Protein AF-A0A382DWP9-F1 (afdb_monomer_lite)

Secondary structure (DSSP, 8-state):
-HHHHHHHHHHHHHHHHHHHTT--HHHHHHHHHHTT-HHHHHHHHHHHHHHHTT--HHHHHHHHHHH---HHHHHHHHHHHHHHHHHHHHHHHHHHHHHHHHHHHHHHHHHHHHHHHHHHHHHHHHHHHHHHHHHHHHHHHHHHHHHHHTT--TTTTSPPPPTTHHHHHHHHHHHHHHHHHHHHHTTS---

InterPro domains:
  IPR018076 Type II secretion system protein GspF domain [PF00482] (17-136)
  IPR042094 Type II secretion system GspF domain superfamily [G3DSA:1.20.81.30] (4-109)
  IPR056569 Flagella accessory protein J-like [PTHR35402] (4-156)

Radius of gyration: 42.06 Å; chains: 1; bounding box: 70×36×115 Å

Foldseek 3Di:
DVLLVVLLVVLVVQLVVCVVVVHALLVSLVVLLVDCSDPSVVLSVQLVVVVVVPDDSLVSLVVSLVVDPDPSSVVVSVVSSVSVVVVVVVVVVVVVVVVVVVVVVVVVVVVVVVVCVVVVVVLVCVLPVLVVVLVVLVVLLVVLVVCLVPPDDPSVPDDHDDPVVSVVSVVVSVVVNVVSVVVVVVPPPDD

Sequence (191 aa):
MATVDQELLYAIRGIEVLLESGVGVAEAMKHIADEDYGDLSNVFKQIFRDTEGGKNFSDSIRTQMRSTDSPGLRKVLSSLIMSIEEDTNVIDRLRSIAEKEARERRVNLDNFIEGLTSTSEQFIIVSILIPIIVVIGAVVNGLVESAKASGGGFMGNTPTMPDACVPALFIVATISIAGMIVQTKAKEPGV

Structure (mmCIF, N/CA/C/O backbone):
data_AF-A0A382DWP9-F1
#
_entry.id   AF-A0A382DWP9-F1
#
loop_
_atom_site.group_PDB
_atom_site.id
_atom_site.type_symbol
_atom_site.label_atom_id
_atom_site.label_alt_id
_atom_site.label_comp_id
_atom_site.label_asym_id
_atom_site.label_entity_id
_atom_site.label_seq_id
_atom_site.pdbx_PDB_ins_code
_atom_site.Cartn_x
_atom_site.Cartn_y
_atom_site.Cartn_z
_atom_site.occupancy
_atom_site.B_iso_or_equiv
_atom_site.auth_seq_id
_atom_site.auth_comp_id
_atom_site.auth_asym_id
_atom_site.auth_atom_id
_atom_site.pdbx_PDB_model_num
ATOM 1 N N . MET A 1 1 ? -22.100 -3.605 40.986 1.00 47.72 1 MET A N 1
ATOM 2 C CA . MET A 1 1 ? -20.648 -3.346 40.837 1.00 47.72 1 MET A CA 1
ATOM 3 C C . MET A 1 1 ? -19.789 -4.604 40.990 1.00 47.72 1 MET A C 1
ATOM 5 O O . MET A 1 1 ? -18.826 -4.701 40.256 1.00 47.72 1 MET A O 1
ATOM 9 N N . ALA A 1 2 ? -20.133 -5.594 41.833 1.00 50.78 2 ALA A N 1
ATOM 10 C CA . ALA A 1 2 ? -19.430 -6.895 41.855 1.00 50.78 2 ALA A CA 1
ATOM 11 C C . ALA A 1 2 ? -19.760 -7.832 40.662 1.00 50.78 2 ALA A C 1
ATOM 13 O O . ALA A 1 2 ? -19.044 -8.799 40.431 1.00 50.78 2 ALA A O 1
ATOM 14 N N . THR A 1 3 ? -20.831 -7.543 39.912 1.00 61.25 3 THR A N 1
ATOM 15 C CA . THR A 1 3 ? -21.347 -8.341 38.782 1.00 61.25 3 THR A CA 1
ATOM 16 C C . THR A 1 3 ? -20.505 -8.186 37.516 1.00 61.25 3 THR A C 1
ATOM 18 O O . THR A 1 3 ? -20.077 -9.184 36.946 1.00 61.25 3 THR A O 1
ATOM 21 N N . VAL A 1 4 ? -20.166 -6.943 37.151 1.00 64.56 4 VAL A N 1
ATOM 22 C CA . VAL A 1 4 ? -19.383 -6.619 35.944 1.00 64.56 4 VAL A CA 1
ATOM 23 C C . VAL A 1 4 ? -18.046 -7.357 35.925 1.00 64.56 4 VAL A C 1
ATOM 25 O O . VAL A 1 4 ? -17.680 -7.927 34.907 1.00 64.56 4 VAL A O 1
ATOM 28 N N . ASP A 1 5 ? -17.320 -7.389 37.045 1.00 72.94 5 ASP A N 1
ATOM 29 C CA . ASP A 1 5 ? -15.999 -8.027 37.098 1.00 72.94 5 ASP A CA 1
ATOM 30 C C . ASP A 1 5 ? -16.076 -9.567 37.044 1.00 72.94 5 ASP A C 1
ATOM 32 O O . ASP A 1 5 ? -15.139 -10.209 36.566 1.00 72.94 5 ASP A O 1
ATOM 36 N N . GLN A 1 6 ? -17.185 -10.174 37.489 1.00 73.56 6 GLN A N 1
ATOM 37 C CA . GLN A 1 6 ? -17.420 -11.618 37.349 1.00 73.56 6 GLN A CA 1
ATOM 38 C C . GLN A 1 6 ? -17.795 -11.994 35.910 1.00 73.56 6 GLN A C 1
ATOM 40 O O . GLN A 1 6 ? -17.255 -12.960 35.371 1.00 73.56 6 GLN A O 1
ATOM 45 N N . GLU A 1 7 ? -18.674 -11.216 35.277 1.00 80.62 7 GLU A N 1
ATOM 46 C CA . GLU A 1 7 ? -19.094 -11.391 33.877 1.00 80.62 7 GLU A CA 1
ATOM 47 C C . GLU A 1 7 ? -17.934 -11.133 32.904 1.00 80.62 7 GLU A C 1
ATOM 49 O O . GLU A 1 7 ? -17.790 -11.821 31.890 1.00 80.62 7 GLU A O 1
ATOM 54 N N . LEU A 1 8 ? -17.041 -10.205 33.263 1.00 85.25 8 LEU A N 1
ATOM 55 C CA . LEU A 1 8 ? -15.866 -9.838 32.483 1.00 85.25 8 LEU A CA 1
ATOM 56 C C . LEU A 1 8 ? -14.939 -11.024 32.213 1.00 85.25 8 LEU A C 1
ATOM 58 O O . LEU A 1 8 ? -14.425 -11.141 31.105 1.00 85.25 8 LEU A O 1
ATOM 62 N N . LEU A 1 9 ? -14.721 -11.916 33.184 1.00 86.00 9 LEU A N 1
ATOM 63 C CA . LEU A 1 9 ? -13.834 -13.063 32.978 1.00 86.00 9 LEU A CA 1
ATOM 64 C C . LEU A 1 9 ? -14.371 -14.005 31.891 1.00 86.00 9 LEU A C 1
ATOM 66 O O . LEU A 1 9 ? -13.606 -14.450 31.036 1.00 86.00 9 LEU A O 1
ATOM 70 N N . TYR A 1 10 ? -15.676 -14.282 31.903 1.00 87.31 10 TYR A N 1
ATOM 71 C CA . TYR A 1 10 ? -16.314 -15.128 30.893 1.00 87.31 10 TYR A CA 1
ATOM 72 C C . TYR A 1 10 ? -16.292 -14.471 29.515 1.00 87.31 10 TYR A C 1
ATOM 74 O O . TYR A 1 10 ? -15.967 -15.132 28.530 1.00 87.31 10 TYR A O 1
ATOM 82 N N . ALA A 1 11 ? -16.560 -13.168 29.448 1.00 87.75 11 ALA A N 1
ATOM 83 C CA . ALA A 1 11 ? -16.508 -12.431 28.195 1.00 87.75 11 ALA A CA 1
ATOM 84 C C . ALA A 1 11 ? -15.089 -12.336 27.624 1.00 87.75 11 ALA A C 1
ATOM 86 O O . ALA A 1 11 ? -14.914 -12.495 26.423 1.00 87.75 11 ALA A O 1
ATOM 87 N N . ILE A 1 12 ? -14.061 -12.152 28.463 1.00 90.25 12 ILE A N 1
ATOM 88 C CA . ILE A 1 12 ? -12.660 -12.190 28.014 1.00 90.25 12 ILE A CA 1
ATOM 89 C C . ILE A 1 12 ? -12.348 -13.545 27.375 1.00 90.25 12 ILE A C 1
ATOM 91 O O . ILE A 1 12 ? -11.756 -13.571 26.302 1.00 90.25 12 ILE A O 1
ATOM 95 N N . ARG A 1 13 ? -12.767 -14.659 27.992 1.00 89.94 13 ARG A N 1
ATOM 96 C CA . ARG A 1 13 ? -12.570 -16.002 27.417 1.00 89.94 13 ARG A CA 1
ATOM 97 C C . ARG A 1 13 ? -13.329 -16.191 26.105 1.00 89.94 13 ARG A C 1
ATOM 99 O O . ARG A 1 13 ? -12.790 -16.792 25.185 1.00 89.94 13 ARG A O 1
ATOM 106 N N . GLY A 1 14 ? -14.547 -15.660 26.005 1.00 89.56 14 GLY A N 1
ATOM 107 C CA . GLY A 1 14 ? -15.314 -15.664 24.757 1.00 89.56 14 GLY A CA 1
ATOM 108 C C . GLY A 1 14 ? -14.605 -14.888 23.645 1.00 89.56 14 GLY A C 1
ATOM 109 O O . GLY A 1 14 ? -14.406 -15.415 22.554 1.00 89.56 14 GLY A O 1
ATOM 110 N N . ILE A 1 15 ? -14.145 -13.668 23.945 1.00 90.88 15 ILE A N 1
ATOM 111 C CA . ILE A 1 15 ? -13.368 -12.843 23.011 1.00 90.88 15 ILE A CA 1
ATOM 112 C C . ILE A 1 15 ? -12.078 -13.562 22.606 1.00 90.88 15 ILE A C 1
ATOM 114 O O . ILE A 1 15 ? -11.770 -13.599 21.425 1.00 90.88 15 ILE A O 1
ATOM 118 N N . GLU A 1 16 ? -11.343 -14.158 23.548 1.00 92.62 16 GLU A N 1
ATOM 119 C C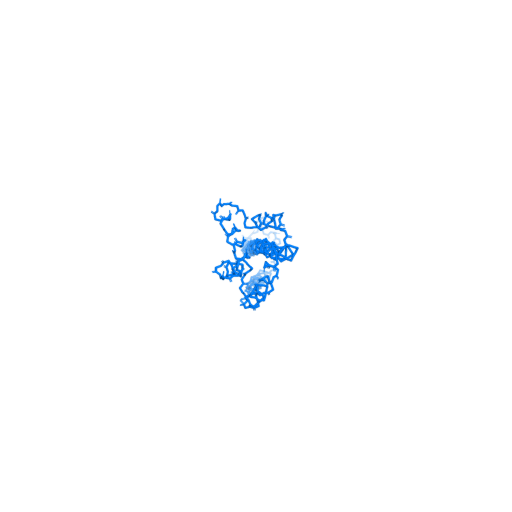A . GLU A 1 16 ? -10.109 -14.910 23.278 1.00 92.62 16 GLU A CA 1
ATOM 120 C C . GLU A 1 16 ? -10.347 -16.029 22.252 1.00 92.62 16 GLU A C 1
ATOM 122 O O . GLU A 1 16 ? -9.675 -16.054 21.225 1.00 92.62 16 GLU A O 1
ATOM 127 N N . VAL A 1 17 ? -11.363 -16.875 22.457 1.00 93.44 17 VAL A N 1
ATOM 128 C CA . VAL A 1 17 ? -11.708 -17.967 21.525 1.00 93.44 17 VAL A CA 1
ATOM 129 C C . VAL A 1 17 ? -12.114 -17.435 20.145 1.00 93.44 17 VAL A C 1
ATOM 131 O O . VAL A 1 17 ? -11.723 -17.995 19.119 1.00 93.44 17 VAL A O 1
ATOM 134 N N . LEU A 1 18 ? -12.881 -16.341 20.098 1.00 91.12 18 LEU A N 1
ATOM 135 C CA . LEU A 1 18 ? -13.279 -15.715 18.835 1.00 91.12 18 LEU A CA 1
ATOM 136 C C . LEU A 1 18 ? -12.059 -15.162 18.085 1.00 91.12 18 LEU A C 1
ATOM 138 O O . LEU A 1 18 ? -11.888 -15.451 16.899 1.00 91.12 18 LEU A O 1
ATOM 142 N N . LEU A 1 19 ? -11.174 -14.438 18.769 1.00 91.19 19 LEU A N 1
ATOM 143 C CA . LEU A 1 19 ? -9.950 -13.900 18.174 1.00 91.19 19 LEU A CA 1
ATOM 144 C C . LEU A 1 19 ? -9.003 -15.018 17.702 1.00 91.19 19 LEU A C 1
ATOM 146 O O . LEU A 1 19 ? -8.457 -14.922 16.605 1.00 91.19 19 LEU A O 1
ATOM 150 N N . GLU A 1 20 ? -8.853 -16.106 18.466 1.00 91.44 20 GLU A N 1
ATOM 151 C CA . GLU A 1 20 ? -8.070 -17.288 18.060 1.00 91.44 20 GLU A CA 1
ATOM 152 C C . GLU A 1 20 ? -8.624 -17.958 16.794 1.00 91.44 20 GLU A C 1
ATOM 154 O O . GLU A 1 20 ? -7.864 -18.505 15.994 1.00 91.44 20 GLU A O 1
ATOM 159 N N . SER A 1 21 ? -9.938 -17.874 16.568 1.00 91.81 21 SER A N 1
ATOM 160 C CA . SER A 1 21 ? -10.579 -18.363 15.341 1.00 91.81 21 SER A CA 1
ATOM 161 C C . SER A 1 21 ? -10.425 -17.423 14.133 1.00 91.81 21 SER A C 1
ATOM 163 O O . SER A 1 21 ? -10.912 -17.731 13.045 1.00 91.81 21 SER A O 1
ATOM 165 N N . GLY A 1 22 ? -9.725 -16.294 14.298 1.00 87.25 22 GLY A N 1
ATOM 166 C CA . GLY A 1 22 ? -9.491 -15.298 13.251 1.00 87.25 22 GLY A CA 1
ATOM 167 C C . GLY A 1 22 ? -10.620 -14.278 13.088 1.00 87.25 22 GLY A C 1
ATOM 168 O O . GLY A 1 22 ? -10.643 -13.547 12.096 1.00 87.25 22 GLY A O 1
ATOM 169 N N . VAL A 1 23 ? -11.562 -14.211 14.034 1.00 89.62 23 VAL A N 1
ATOM 170 C CA . VAL A 1 23 ? -12.604 -13.175 14.050 1.00 89.62 23 VAL A CA 1
ATOM 171 C C . VAL A 1 23 ? -11.963 -11.837 14.423 1.00 89.62 23 VAL A C 1
ATOM 173 O O . VAL A 1 23 ? -11.162 -11.758 15.348 1.00 89.62 23 VAL A O 1
ATOM 176 N N . GLY A 1 24 ? -12.305 -10.769 13.699 1.00 89.00 24 GLY A N 1
ATOM 177 C CA . GLY A 1 24 ? -11.784 -9.431 13.983 1.00 89.00 24 GLY A CA 1
ATOM 178 C C . GLY A 1 24 ? -12.278 -8.882 15.325 1.00 89.00 24 GLY A C 1
ATOM 179 O O . GLY A 1 24 ? -13.377 -9.201 15.777 1.00 89.00 24 GLY A O 1
ATOM 180 N N . VAL A 1 25 ? -11.498 -7.991 15.940 1.00 90.88 25 VAL A N 1
ATOM 181 C CA . VAL A 1 25 ? -11.784 -7.423 17.273 1.00 90.88 25 VAL A CA 1
ATOM 182 C C . VAL A 1 25 ? -13.168 -6.778 17.364 1.00 90.88 25 VAL A C 1
ATOM 184 O O . VAL A 1 25 ? -13.895 -7.010 18.328 1.00 90.88 25 VAL A O 1
ATOM 187 N N . ALA A 1 26 ? -13.562 -6.009 16.347 1.00 90.12 26 ALA A N 1
ATOM 188 C CA . ALA A 1 26 ? -14.879 -5.378 16.309 1.00 90.12 26 ALA A CA 1
ATOM 189 C C . ALA A 1 26 ? -16.022 -6.409 16.272 1.00 90.12 26 ALA A C 1
ATOM 191 O O . ALA A 1 26 ? -17.032 -6.230 16.946 1.00 90.12 26 ALA A O 1
ATOM 192 N N . GLU A 1 27 ? -15.853 -7.510 15.541 1.00 90.56 27 GLU A N 1
ATOM 193 C CA . GLU A 1 27 ? -16.876 -8.554 15.437 1.00 90.56 27 GLU A CA 1
ATOM 194 C C . GLU A 1 27 ? -16.945 -9.399 16.718 1.00 90.56 27 GLU A C 1
ATOM 196 O O . GLU A 1 27 ? -18.032 -9.703 17.204 1.00 90.56 27 GLU A O 1
ATOM 201 N N . ALA A 1 28 ? -15.800 -9.684 17.348 1.00 92.19 28 ALA A N 1
ATOM 202 C CA . ALA A 1 28 ? -15.762 -10.339 18.653 1.00 92.19 28 ALA A CA 1
ATOM 203 C C . ALA A 1 28 ? -16.472 -9.498 19.731 1.00 92.19 28 ALA A C 1
ATOM 205 O O . ALA A 1 28 ? -17.231 -10.024 20.542 1.00 92.19 28 ALA A O 1
ATOM 206 N N . MET A 1 29 ? -16.295 -8.173 19.709 1.00 92.19 29 MET A N 1
ATOM 207 C CA . MET A 1 29 ? -17.042 -7.264 20.584 1.00 92.19 29 MET A CA 1
ATOM 208 C C . MET A 1 29 ? -18.545 -7.278 20.296 1.00 92.19 29 MET A C 1
ATOM 210 O O . MET A 1 29 ? -19.341 -7.183 21.230 1.00 92.19 29 MET A O 1
ATOM 214 N N . LYS A 1 30 ? -18.947 -7.390 19.026 1.00 92.62 30 LYS A N 1
ATOM 215 C CA . LYS A 1 30 ? -20.358 -7.472 18.639 1.00 92.62 30 LYS A CA 1
ATOM 216 C C . LYS A 1 30 ? -21.011 -8.752 19.155 1.00 92.62 30 LYS A C 1
ATOM 218 O O . LYS A 1 30 ? -22.103 -8.681 19.703 1.00 92.62 30 LYS A O 1
ATOM 223 N N . HIS A 1 31 ? -20.306 -9.879 19.095 1.00 91.94 31 HIS A N 1
ATOM 224 C CA . HIS A 1 31 ? -20.758 -11.133 19.698 1.00 91.94 31 HIS A CA 1
ATOM 225 C C . HIS A 1 31 ? -21.065 -10.988 21.193 1.00 91.94 31 HIS A C 1
ATOM 227 O O . HIS A 1 31 ? -22.157 -11.331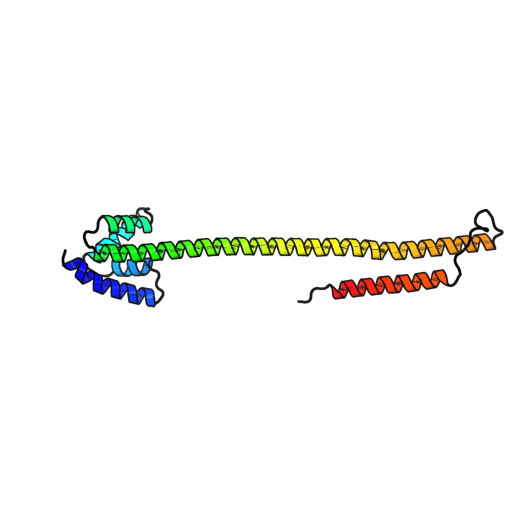 21.633 1.00 91.94 31 HIS A O 1
ATOM 233 N N . ILE A 1 32 ? -20.154 -10.394 21.971 1.00 91.12 32 ILE A N 1
ATOM 234 C CA . ILE A 1 32 ? -20.392 -10.142 23.403 1.00 91.12 32 ILE A CA 1
ATOM 235 C C . ILE A 1 32 ? -21.541 -9.147 23.622 1.00 91.12 32 ILE A C 1
ATOM 237 O O . ILE A 1 32 ? -22.277 -9.256 24.603 1.00 91.12 32 ILE A O 1
ATOM 241 N N . ALA A 1 33 ? -21.704 -8.173 22.722 1.00 91.75 33 ALA A N 1
ATOM 242 C CA . ALA A 1 33 ? -22.836 -7.260 22.765 1.00 91.75 33 ALA A CA 1
ATOM 243 C C . ALA A 1 33 ? -24.158 -8.009 22.551 1.00 91.75 33 ALA A C 1
ATOM 245 O O . ALA A 1 33 ? -25.103 -7.743 23.279 1.00 91.75 33 ALA A O 1
ATOM 246 N N . ASP A 1 34 ? -24.239 -8.935 21.601 1.00 90.75 34 ASP A N 1
ATOM 247 C CA . ASP A 1 34 ? -25.480 -9.647 21.273 1.00 90.75 34 ASP A CA 1
ATOM 248 C C . ASP A 1 34 ? -25.809 -10.781 22.262 1.00 90.75 34 ASP A C 1
ATOM 250 O O . ASP A 1 34 ? -26.985 -11.087 22.480 1.00 90.75 34 ASP A O 1
ATOM 254 N N . GLU A 1 35 ? -24.794 -11.359 22.903 1.00 87.12 35 GLU A N 1
ATOM 255 C CA . GLU A 1 35 ? -24.932 -12.365 23.959 1.00 87.12 35 GLU A CA 1
ATOM 256 C C . GLU A 1 35 ? -25.313 -11.762 25.327 1.00 87.12 35 GLU A C 1
ATOM 258 O O . GLU A 1 35 ? -25.369 -10.544 25.510 1.00 87.12 35 GLU A O 1
ATOM 263 N N . ASP A 1 36 ? -25.617 -12.625 26.303 1.00 81.25 36 ASP A N 1
ATOM 264 C CA . ASP A 1 36 ? -26.135 -12.236 27.622 1.00 81.25 36 ASP A CA 1
ATOM 265 C C . ASP A 1 36 ? -25.037 -12.255 28.701 1.00 81.25 36 ASP A C 1
ATOM 267 O O . ASP A 1 36 ? -25.047 -13.062 29.631 1.00 81.25 36 ASP A O 1
ATOM 271 N N . TYR A 1 37 ? -24.061 -11.353 28.564 1.00 83.31 37 TYR A N 1
ATOM 272 C CA . TYR A 1 37 ? -23.018 -11.091 29.567 1.00 83.31 37 TYR A CA 1
ATOM 273 C C . TYR A 1 37 ? -23.414 -9.948 30.514 1.00 83.31 37 TYR A C 1
ATOM 275 O O . TYR A 1 37 ? -22.574 -9.131 30.895 1.00 83.31 37 TYR A O 1
ATOM 283 N N . GLY A 1 38 ? -24.704 -9.857 30.850 1.00 84.69 38 GLY A N 1
ATOM 284 C CA . GLY A 1 38 ? -25.233 -8.922 31.839 1.00 84.69 38 GLY A CA 1
ATOM 285 C C . GLY A 1 38 ? -24.896 -7.455 31.557 1.00 84.69 38 GLY A C 1
ATOM 286 O O . GLY A 1 38 ? -25.216 -6.899 30.499 1.00 84.69 38 GLY A O 1
ATOM 287 N N . ASP A 1 39 ? -24.262 -6.802 32.529 1.00 84.19 39 ASP A N 1
ATOM 288 C CA . ASP A 1 39 ? -23.947 -5.372 32.473 1.00 84.19 39 ASP A CA 1
ATOM 289 C C . ASP A 1 39 ? -22.909 -5.060 31.378 1.00 84.19 39 ASP A C 1
ATOM 291 O O . ASP A 1 39 ? -22.921 -3.972 30.791 1.00 84.19 39 ASP A O 1
ATOM 295 N N . LEU A 1 40 ? -22.036 -6.018 31.053 1.00 86.88 40 LEU A N 1
ATOM 296 C CA . LEU A 1 40 ? -20.992 -5.849 30.043 1.00 86.88 40 LEU A CA 1
ATOM 297 C C . LEU A 1 40 ? -21.563 -5.748 28.623 1.00 86.88 40 LEU A C 1
ATOM 299 O O . LEU A 1 40 ? -21.167 -4.863 27.857 1.00 86.88 40 LEU A O 1
ATOM 303 N N . SER A 1 41 ? -22.526 -6.608 28.285 1.00 90.25 41 SER A N 1
ATOM 304 C CA . SER A 1 41 ? -23.202 -6.581 26.983 1.00 90.25 41 SER A CA 1
ATOM 305 C C . SER A 1 41 ? -23.889 -5.240 26.743 1.00 90.25 41 SER A C 1
ATOM 307 O O . SER A 1 41 ? -23.853 -4.711 25.634 1.00 90.25 41 SER A O 1
ATOM 309 N N . ASN A 1 42 ? -24.445 -4.624 27.792 1.00 90.12 42 ASN A N 1
ATOM 310 C CA . ASN A 1 42 ? -25.049 -3.295 27.701 1.00 90.12 42 ASN A CA 1
ATOM 311 C C . ASN A 1 42 ? -24.022 -2.203 27.370 1.00 90.12 42 ASN A C 1
ATOM 313 O O . ASN A 1 42 ? -24.308 -1.329 26.548 1.00 90.12 42 ASN A O 1
ATOM 317 N N . VAL A 1 43 ? -22.819 -2.267 27.952 1.00 90.31 43 VAL A N 1
ATOM 318 C CA . VAL A 1 43 ? -21.733 -1.330 27.625 1.00 90.31 43 VAL A CA 1
ATOM 319 C C . VAL A 1 43 ? -21.334 -1.468 26.158 1.00 90.31 43 VAL A C 1
ATOM 321 O O . VAL A 1 43 ? -21.227 -0.461 25.459 1.00 90.31 43 VAL A O 1
ATOM 324 N N . PHE A 1 44 ? -21.162 -2.692 25.657 1.00 92.56 44 PHE A N 1
ATOM 325 C CA . PHE A 1 44 ? -20.771 -2.904 24.261 1.00 92.56 44 PHE A CA 1
ATOM 326 C C . PHE A 1 44 ? -21.889 -2.513 23.287 1.00 92.56 44 PHE A C 1
ATOM 328 O O . PHE A 1 44 ? -21.616 -1.811 22.313 1.00 92.56 44 PHE A O 1
ATOM 335 N N . LYS A 1 45 ? -23.159 -2.824 23.589 1.00 93.88 45 LYS A N 1
ATOM 336 C CA . LYS A 1 45 ? -24.320 -2.312 22.832 1.00 93.88 45 LYS A CA 1
ATOM 337 C C . LYS A 1 45 ? -24.317 -0.788 22.755 1.00 93.88 45 LYS A C 1
ATOM 339 O O . LYS A 1 45 ? -24.630 -0.232 21.705 1.00 93.88 45 LYS A O 1
ATOM 344 N N . GLN A 1 46 ? -23.955 -0.103 23.841 1.00 93.12 46 GLN A N 1
ATOM 345 C CA . GLN A 1 46 ? -23.863 1.354 23.836 1.00 93.12 46 GLN A CA 1
ATOM 346 C C . GLN A 1 46 ? -22.737 1.856 22.919 1.00 93.12 46 GLN A C 1
ATOM 348 O O . GLN A 1 46 ? -22.941 2.838 22.214 1.00 93.12 46 GLN A O 1
ATOM 353 N N . ILE A 1 47 ? -21.585 1.175 22.872 1.00 94.31 47 ILE A N 1
ATOM 354 C CA . ILE A 1 47 ? -20.488 1.496 21.935 1.00 94.31 47 ILE A CA 1
ATOM 355 C C . ILE A 1 47 ? -20.967 1.380 20.484 1.00 94.31 47 ILE A C 1
ATOM 357 O O . ILE A 1 47 ? -20.725 2.288 19.685 1.00 94.31 47 ILE A O 1
ATOM 361 N N . PHE A 1 48 ? -21.667 0.293 20.142 1.00 94.50 48 PHE A N 1
ATOM 362 C CA . PHE A 1 48 ? -22.198 0.096 18.792 1.00 94.50 48 PHE A CA 1
ATOM 363 C C . PHE A 1 48 ? -23.283 1.117 18.445 1.00 94.50 48 PHE A C 1
ATOM 365 O O . PHE A 1 48 ? -23.197 1.720 17.381 1.00 94.50 48 PHE A O 1
ATOM 372 N N . ARG A 1 49 ? -24.219 1.423 19.354 1.00 94.50 49 ARG A N 1
ATOM 373 C CA . ARG A 1 49 ? -25.224 2.484 19.134 1.00 94.50 49 ARG A CA 1
ATOM 374 C C . ARG A 1 49 ? -24.604 3.859 18.916 1.00 94.50 49 ARG A C 1
ATOM 376 O O . ARG A 1 49 ? -25.038 4.594 18.037 1.00 94.50 49 ARG A O 1
ATOM 383 N N . ASP A 1 50 ? -23.603 4.222 19.714 1.00 94.06 50 ASP A N 1
ATOM 384 C CA . ASP A 1 50 ? -22.885 5.491 19.561 1.00 94.06 50 ASP A CA 1
ATOM 385 C C . ASP A 1 50 ? -22.206 5.579 18.184 1.00 94.06 50 ASP A C 1
ATOM 387 O O . ASP A 1 50 ? -22.185 6.641 17.556 1.00 94.06 50 ASP A O 1
ATOM 391 N N . THR A 1 51 ? -21.700 4.443 17.701 1.00 92.88 51 THR A N 1
ATOM 392 C CA . THR A 1 51 ? -21.055 4.315 16.391 1.00 92.88 51 THR A CA 1
ATOM 393 C C . THR A 1 51 ? -22.066 4.372 15.245 1.00 92.88 51 THR A C 1
ATOM 395 O O . THR A 1 51 ? -21.856 5.099 14.278 1.00 92.88 51 THR A O 1
ATOM 398 N N . GLU A 1 52 ? -23.210 3.697 15.374 1.00 92.56 52 GLU A N 1
ATOM 399 C CA . GLU A 1 52 ? -24.349 3.815 14.450 1.00 92.56 52 GLU A CA 1
ATOM 400 C C . GLU A 1 52 ? -24.902 5.249 14.399 1.00 92.56 52 GLU A C 1
ATOM 402 O O . GLU A 1 52 ? -25.349 5.712 13.352 1.00 92.56 52 GLU A O 1
ATOM 407 N N . GLY A 1 53 ? -24.802 5.986 15.510 1.00 91.38 53 GLY A N 1
ATOM 408 C CA . GLY A 1 53 ? -25.106 7.415 15.606 1.00 91.38 53 GLY A CA 1
ATOM 409 C C . GLY A 1 53 ? -24.082 8.343 14.938 1.00 91.38 53 GLY A C 1
ATOM 410 O O . GLY A 1 53 ? -24.244 9.562 15.002 1.00 91.38 53 GLY A O 1
ATOM 411 N N . GLY A 1 54 ? -23.036 7.799 14.306 1.00 90.31 54 GLY A N 1
ATOM 412 C CA . GLY A 1 54 ? -22.040 8.542 13.531 1.00 90.31 54 GLY A CA 1
ATOM 413 C C . GLY A 1 54 ? -20.751 8.890 14.278 1.00 90.31 54 GLY A C 1
ATOM 414 O O . GLY A 1 54 ? -19.898 9.577 13.712 1.00 90.31 54 GLY A O 1
ATOM 415 N N . LYS A 1 55 ? -20.565 8.439 15.528 1.00 91.69 55 LYS A N 1
ATOM 416 C CA . LYS A 1 55 ? -19.256 8.550 16.191 1.00 91.69 55 LYS A CA 1
ATOM 417 C C . LYS A 1 55 ? -18.284 7.516 15.628 1.00 91.69 55 LYS A C 1
ATOM 419 O O . LYS A 1 55 ? -18.674 6.424 15.230 1.00 91.69 55 LYS A O 1
ATOM 424 N N . ASN A 1 56 ? -16.993 7.836 15.644 1.00 90.94 56 ASN A N 1
ATOM 425 C CA . ASN A 1 56 ? -15.963 6.856 15.320 1.00 90.94 56 ASN A CA 1
ATOM 426 C C . ASN A 1 56 ? -15.965 5.730 16.372 1.00 90.94 56 ASN A C 1
ATOM 428 O O . ASN A 1 56 ? -16.016 6.009 17.571 1.00 90.94 56 ASN A O 1
ATOM 432 N N . PHE A 1 57 ? -15.874 4.474 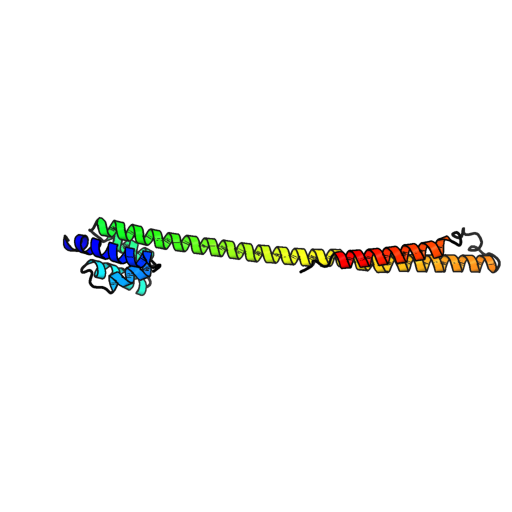15.930 1.00 90.50 57 PHE A N 1
ATOM 433 C CA . PHE A 1 57 ? -15.861 3.294 16.799 1.00 90.50 57 PHE A CA 1
ATOM 434 C C . PHE A 1 57 ? -14.780 3.387 17.889 1.00 90.50 57 PHE A C 1
ATOM 436 O O . PHE A 1 57 ? -15.070 3.192 19.072 1.00 90.50 57 PHE A O 1
ATOM 443 N N . SER A 1 58 ? -13.563 3.805 17.522 1.00 91.38 58 SER A N 1
ATOM 444 C CA . SER A 1 58 ? -12.456 4.014 18.468 1.00 91.38 58 SER A CA 1
ATOM 445 C C . SER A 1 58 ? -12.780 5.085 19.521 1.00 91.38 58 SER A C 1
ATOM 447 O O . SER A 1 58 ? -12.458 4.934 20.701 1.00 91.38 58 SER A O 1
ATOM 449 N N . ASP A 1 59 ? -13.482 6.153 19.141 1.00 92.00 59 ASP A N 1
ATOM 450 C CA . ASP A 1 59 ? -13.849 7.232 20.065 1.00 92.00 59 ASP A CA 1
ATOM 451 C C . ASP A 1 59 ? -15.007 6.841 20.993 1.00 92.00 59 ASP A C 1
ATOM 453 O O . ASP A 1 59 ? -15.033 7.231 22.168 1.00 92.00 59 ASP A O 1
ATOM 457 N N . SER A 1 60 ? -15.930 6.008 20.510 1.00 94.12 60 SER A N 1
ATOM 458 C CA . SER A 1 60 ? -16.993 5.405 21.319 1.00 94.12 60 SER A CA 1
ATOM 459 C C . SER A 1 60 ? -16.409 4.490 22.405 1.00 94.12 60 SER A C 1
ATOM 461 O O . SER A 1 60 ? -16.797 4.596 23.572 1.00 94.12 60 SER A O 1
ATOM 463 N N . ILE A 1 61 ? -15.396 3.676 22.072 1.00 93.44 61 ILE A N 1
ATOM 464 C CA . ILE A 1 61 ? -14.656 2.856 23.050 1.00 93.44 61 ILE A CA 1
ATOM 465 C C . ILE A 1 61 ? -13.937 3.740 24.080 1.00 93.44 61 ILE A C 1
ATOM 467 O O . ILE A 1 61 ? -14.061 3.508 25.285 1.00 93.44 61 ILE A O 1
ATOM 471 N N . ARG A 1 62 ? -13.236 4.799 23.640 1.00 93.38 62 ARG A N 1
ATOM 472 C CA . ARG A 1 62 ? -12.571 5.760 24.548 1.00 93.38 62 ARG A CA 1
ATOM 473 C C . ARG A 1 62 ? -13.547 6.436 25.499 1.00 93.38 62 ARG A C 1
ATOM 475 O O . ARG A 1 62 ? -13.197 6.689 26.652 1.00 93.38 62 ARG A O 1
ATOM 482 N N . THR A 1 63 ? -14.749 6.740 25.022 1.00 93.69 63 THR A N 1
ATOM 483 C CA . THR A 1 63 ? -15.805 7.326 25.848 1.00 93.69 63 THR A CA 1
ATOM 484 C C . THR A 1 63 ? -16.211 6.351 26.952 1.00 93.69 63 THR A C 1
ATOM 486 O O . THR A 1 63 ? -16.194 6.740 28.119 1.00 93.69 63 THR A O 1
ATOM 489 N N . GLN A 1 64 ? -16.447 5.075 26.619 1.00 93.06 64 GLN A N 1
ATOM 490 C CA . GLN A 1 64 ? -16.780 4.056 27.623 1.00 93.06 64 GLN A CA 1
ATOM 491 C C . GLN A 1 64 ? -15.632 3.738 28.587 1.00 93.06 64 GLN A C 1
ATOM 493 O O . GLN A 1 64 ? -15.851 3.515 29.775 1.00 93.06 64 GLN A O 1
ATOM 498 N N . MET A 1 65 ? -14.382 3.784 28.124 1.00 93.12 65 MET A N 1
ATOM 499 C CA . MET A 1 65 ? -13.212 3.657 29.001 1.00 93.12 65 MET A CA 1
ATOM 500 C C . MET A 1 65 ? -13.137 4.761 30.061 1.00 93.12 65 MET A C 1
ATOM 502 O O . MET A 1 65 ? -12.603 4.529 31.147 1.00 93.12 65 MET A O 1
ATOM 506 N N . ARG A 1 66 ? -13.612 5.971 29.739 1.00 92.69 66 ARG A N 1
ATOM 507 C CA . ARG A 1 66 ? -13.613 7.115 30.662 1.00 92.69 66 ARG A CA 1
ATOM 508 C C . ARG A 1 66 ? -14.804 7.094 31.615 1.00 92.69 66 ARG A C 1
ATOM 510 O O . ARG A 1 66 ? -14.655 7.581 32.730 1.00 92.69 66 ARG A O 1
ATOM 517 N N . SER A 1 67 ? -15.948 6.559 31.189 1.00 89.69 67 SER A N 1
ATOM 518 C CA . SER A 1 67 ? -17.158 6.458 32.014 1.00 89.69 67 SER A CA 1
ATOM 519 C C . SER A 1 67 ? -17.208 5.205 32.890 1.00 89.69 67 SER A C 1
ATOM 521 O O . SER A 1 67 ? -17.966 5.191 33.852 1.00 89.69 67 SER A O 1
ATOM 523 N N . THR A 1 68 ? -16.443 4.153 32.577 1.00 88.19 68 THR A N 1
ATOM 524 C CA . THR A 1 68 ? -16.491 2.902 33.345 1.00 88.19 68 THR A CA 1
ATOM 525 C C . THR A 1 68 ? -15.779 3.002 34.695 1.00 88.19 68 THR A C 1
ATOM 527 O O . THR A 1 68 ? -14.603 3.374 34.775 1.00 88.19 68 THR A O 1
ATOM 530 N N . ASP A 1 69 ? -16.465 2.582 35.756 1.00 86.31 69 ASP A N 1
ATOM 531 C CA . ASP A 1 69 ? -15.903 2.477 37.106 1.00 86.31 69 ASP A CA 1
ATOM 532 C C . ASP A 1 69 ? -15.106 1.176 37.324 1.00 86.31 69 ASP A C 1
ATOM 534 O O . ASP A 1 69 ? -14.322 1.096 38.269 1.00 86.31 69 ASP A O 1
ATOM 538 N N . SER A 1 70 ? -15.248 0.167 36.447 1.00 89.00 70 SER A N 1
ATOM 539 C CA . SER A 1 70 ? -14.496 -1.097 36.545 1.00 89.00 70 SER A CA 1
ATOM 540 C C . SER A 1 70 ? -13.065 -0.932 36.004 1.00 89.00 70 SER A C 1
ATOM 542 O O . SER A 1 70 ? -12.873 -0.640 34.814 1.00 89.00 70 SER A O 1
ATOM 544 N N . PRO A 1 71 ? -12.025 -1.174 36.828 1.00 87.50 71 PRO A N 1
ATOM 545 C CA . PRO A 1 71 ? -10.638 -1.168 36.367 1.00 87.50 71 PRO A CA 1
ATOM 546 C C . PRO A 1 71 ? -10.355 -2.281 35.350 1.00 87.50 71 PRO A C 1
ATOM 548 O O . PRO A 1 71 ? -9.574 -2.083 34.417 1.00 87.50 71 PRO A O 1
ATOM 551 N N . GLY A 1 72 ? -11.000 -3.442 35.519 1.00 88.38 72 GLY A N 1
ATOM 552 C CA . GLY A 1 72 ? -10.854 -4.591 34.628 1.00 88.38 72 GLY A CA 1
ATOM 553 C C . GLY A 1 72 ? -11.379 -4.279 33.232 1.00 88.38 72 GLY A C 1
ATOM 554 O O . GLY A 1 72 ? -10.646 -4.421 32.250 1.00 88.38 72 GLY A O 1
ATOM 555 N N . LEU A 1 73 ? -12.608 -3.764 33.146 1.00 89.50 73 LEU A N 1
ATOM 556 C CA . LEU A 1 73 ? -13.227 -3.412 31.871 1.00 89.50 73 LEU A CA 1
ATOM 557 C C . LEU A 1 73 ? -12.429 -2.335 31.136 1.00 89.50 73 LEU A C 1
ATOM 559 O O . LEU A 1 73 ? -12.194 -2.437 29.934 1.00 89.50 73 LEU A O 1
ATOM 563 N N . ARG A 1 74 ? -11.942 -1.327 31.865 1.00 93.56 74 ARG A N 1
ATOM 564 C CA . ARG A 1 74 ? -11.093 -0.276 31.297 1.00 93.56 74 ARG A CA 1
ATOM 565 C C . ARG A 1 74 ? -9.837 -0.842 30.639 1.00 93.56 74 ARG A C 1
ATOM 567 O O . ARG A 1 74 ? -9.460 -0.387 29.562 1.00 93.56 74 ARG A O 1
ATOM 574 N N . LYS A 1 75 ? -9.200 -1.830 31.273 1.00 91.56 75 LYS A N 1
ATOM 575 C CA . LYS A 1 75 ? -8.002 -2.486 30.738 1.00 91.56 75 LYS A CA 1
ATOM 576 C C . LYS A 1 75 ? -8.320 -3.291 29.479 1.00 91.56 75 LYS A C 1
ATOM 578 O O . LYS A 1 75 ? -7.587 -3.172 28.504 1.00 91.56 75 LYS A O 1
ATOM 583 N N . VAL A 1 76 ? -9.424 -4.040 29.476 1.00 91.44 76 VAL A N 1
ATOM 584 C CA . VAL A 1 76 ? -9.870 -4.806 28.299 1.00 91.44 76 VAL A CA 1
ATOM 585 C C . VAL A 1 76 ? -10.179 -3.876 27.131 1.00 91.44 76 VAL A C 1
ATOM 587 O O . VAL A 1 76 ? -9.599 -4.037 26.063 1.00 91.44 76 VAL A O 1
ATOM 590 N N . LEU A 1 77 ? -11.012 -2.853 27.340 1.00 92.75 77 LEU A N 1
ATOM 591 C CA . LEU A 1 77 ? -11.335 -1.867 26.306 1.00 92.75 77 LEU A CA 1
ATOM 592 C C . LEU A 1 77 ? -10.078 -1.169 25.762 1.00 92.75 77 LEU A C 1
ATOM 594 O O . LEU A 1 77 ? -9.970 -0.969 24.555 1.00 92.75 77 LEU A O 1
ATOM 598 N N . SER A 1 78 ? -9.108 -0.857 26.632 1.00 93.25 78 SER A N 1
ATOM 599 C CA . SER A 1 78 ? -7.821 -0.290 26.219 1.00 93.25 78 SER A CA 1
ATOM 600 C C . SER A 1 78 ? -7.013 -1.246 25.339 1.00 93.25 78 SER A C 1
ATOM 602 O O . SER A 1 78 ? -6.382 -0.793 24.389 1.00 93.25 78 SER A O 1
ATOM 604 N N . SER A 1 79 ? -6.999 -2.544 25.638 1.00 92.56 79 SER A N 1
ATOM 605 C CA . SER A 1 79 ? -6.325 -3.537 24.796 1.00 92.56 79 SER A CA 1
ATOM 606 C C . SER A 1 79 ? -7.016 -3.701 23.440 1.00 92.56 79 SER A C 1
ATOM 608 O O . SER A 1 79 ? -6.338 -3.735 22.417 1.00 92.56 79 SER A O 1
ATOM 610 N N . LEU A 1 80 ? -8.351 -3.735 23.416 1.00 91.56 80 LEU A N 1
ATOM 611 C CA . LEU A 1 80 ? -9.127 -3.899 22.183 1.00 91.56 80 LEU A CA 1
ATOM 612 C C . LEU A 1 80 ? -8.949 -2.706 21.230 1.00 91.56 80 LEU A C 1
ATOM 614 O O . LEU A 1 80 ? -8.723 -2.909 20.039 1.00 91.56 80 LEU A O 1
ATOM 618 N N . ILE A 1 81 ? -8.983 -1.467 21.739 1.00 92.88 81 ILE A N 1
ATOM 619 C CA . ILE A 1 81 ? -8.778 -0.280 20.892 1.00 92.88 81 ILE A CA 1
ATOM 620 C C . ILE A 1 81 ? -7.360 -0.210 20.316 1.00 92.88 81 ILE A C 1
ATOM 622 O O . ILE A 1 81 ? -7.210 0.142 19.151 1.00 92.88 81 ILE A O 1
ATOM 626 N N . MET A 1 82 ? -6.332 -0.585 21.089 1.00 89.81 82 MET A N 1
ATOM 627 C CA . MET A 1 82 ? -4.952 -0.614 20.588 1.00 89.81 82 MET A CA 1
ATOM 628 C C . MET A 1 82 ? -4.810 -1.580 19.408 1.00 89.81 82 MET A C 1
ATOM 630 O O . MET A 1 82 ? -4.236 -1.202 18.392 1.00 89.81 82 MET A O 1
ATOM 634 N N . SER A 1 83 ? -5.409 -2.772 19.496 1.00 89.25 83 SER A N 1
ATOM 635 C CA . SER A 1 83 ? -5.399 -3.743 18.394 1.00 89.25 83 SER A CA 1
ATOM 636 C C . SER A 1 83 ? -6.060 -3.192 17.124 1.00 89.25 83 SER A C 1
ATOM 638 O O . SER A 1 83 ? -5.517 -3.342 16.035 1.00 89.25 83 SER A O 1
ATOM 640 N N . ILE A 1 84 ? -7.203 -2.510 17.254 1.00 87.50 84 ILE A N 1
ATOM 641 C CA . ILE A 1 84 ? -7.923 -1.925 16.109 1.00 87.50 84 ILE A CA 1
ATOM 642 C C . ILE A 1 84 ? -7.102 -0.811 15.434 1.00 87.50 84 ILE A C 1
ATOM 644 O O . ILE A 1 84 ? -7.070 -0.696 14.204 1.00 87.50 84 ILE A O 1
ATOM 648 N N . GLU A 1 85 ? -6.446 0.037 16.228 1.00 86.06 85 GLU A N 1
ATOM 649 C CA . GLU A 1 85 ? -5.631 1.137 15.703 1.00 86.06 85 GLU A CA 1
ATOM 650 C C . GLU A 1 85 ? -4.336 0.643 15.048 1.00 86.06 85 GLU A C 1
ATOM 652 O O . GLU A 1 85 ? -3.920 1.197 14.025 1.00 86.06 85 GLU A O 1
ATOM 657 N N . GLU A 1 86 ? -3.720 -0.410 15.588 1.00 83.50 86 GLU A N 1
ATOM 658 C CA . GLU A 1 86 ? -2.553 -1.055 14.981 1.00 83.50 86 GLU A CA 1
ATOM 659 C C . GLU A 1 86 ? -2.888 -1.670 13.617 1.00 83.50 86 GLU A C 1
ATOM 661 O O . GLU A 1 86 ? -2.182 -1.383 12.645 1.00 83.50 86 GLU A O 1
ATOM 666 N N . ASP A 1 87 ? -3.995 -2.413 13.505 1.00 81.38 87 ASP A N 1
ATOM 667 C CA . ASP A 1 87 ? -4.444 -3.001 12.234 1.00 81.38 87 ASP A CA 1
ATOM 668 C C . ASP A 1 87 ? -4.670 -1.927 11.160 1.00 81.38 87 ASP A C 1
ATOM 670 O O . ASP A 1 87 ? -4.210 -2.054 10.021 1.00 81.38 87 ASP A O 1
ATOM 674 N N . THR A 1 88 ? -5.310 -0.816 11.535 1.00 79.25 88 THR A N 1
ATOM 675 C CA . THR A 1 88 ? -5.546 0.316 10.625 1.00 79.25 88 THR A CA 1
ATOM 676 C C . THR A 1 88 ? -4.225 0.921 10.133 1.00 79.25 88 THR A C 1
ATOM 678 O O . THR A 1 88 ? -4.043 1.142 8.935 1.00 79.25 88 THR A O 1
ATOM 681 N N . ASN A 1 89 ? -3.256 1.117 11.034 1.00 78.75 89 ASN A N 1
ATOM 682 C CA . ASN A 1 89 ? -1.940 1.662 10.690 1.00 78.75 89 ASN A CA 1
ATOM 683 C C . ASN A 1 89 ? -1.170 0.740 9.728 1.00 78.75 89 ASN A C 1
ATOM 685 O O . ASN A 1 89 ? -0.519 1.211 8.791 1.00 78.75 89 ASN A O 1
ATOM 689 N N . VAL A 1 90 ? -1.252 -0.577 9.927 1.00 76.62 90 VAL A N 1
ATOM 690 C CA . VAL A 1 90 ? -0.622 -1.557 9.032 1.00 76.62 90 VAL A CA 1
ATOM 691 C C . VAL A 1 90 ? -1.260 -1.517 7.641 1.00 76.62 90 VAL A C 1
ATOM 693 O O . VAL A 1 90 ? -0.528 -1.483 6.649 1.00 76.62 90 VAL A O 1
ATOM 696 N N . ILE A 1 91 ? -2.591 -1.453 7.546 1.00 82.19 91 ILE A N 1
ATOM 697 C CA . ILE A 1 91 ? -3.306 -1.349 6.264 1.00 82.19 91 ILE A CA 1
ATOM 698 C C . ILE A 1 91 ? -2.884 -0.086 5.499 1.00 82.19 91 ILE A C 1
ATOM 700 O O . ILE A 1 91 ? -2.553 -0.167 4.312 1.00 82.19 91 ILE A O 1
ATOM 704 N N . ASP A 1 92 ? -2.819 1.064 6.175 1.00 85.25 92 ASP A N 1
ATOM 705 C CA . ASP A 1 92 ? -2.406 2.332 5.562 1.00 85.25 92 ASP A CA 1
ATOM 706 C C . ASP A 1 92 ? -0.963 2.278 5.036 1.00 85.25 92 ASP A C 1
ATOM 708 O O . ASP A 1 92 ? -0.664 2.754 3.932 1.00 85.25 92 ASP A O 1
ATOM 712 N N . ARG A 1 93 ? -0.054 1.636 5.782 1.00 87.06 93 ARG A N 1
ATOM 713 C CA . ARG A 1 93 ? 1.328 1.410 5.329 1.00 87.06 93 ARG A CA 1
ATOM 714 C C . ARG A 1 93 ? 1.389 0.507 4.106 1.00 87.06 93 ARG A C 1
ATOM 716 O O . ARG A 1 93 ? 2.100 0.835 3.158 1.00 87.06 93 ARG A O 1
ATOM 723 N N . LEU A 1 94 ? 0.662 -0.609 4.106 1.00 87.62 94 LEU A N 1
ATOM 724 C CA . LEU A 1 94 ? 0.636 -1.539 2.974 1.00 87.62 94 LEU A CA 1
ATOM 725 C C . LEU A 1 94 ? 0.086 -0.871 1.714 1.00 87.62 94 LEU A C 1
ATOM 727 O O . LEU A 1 94 ? 0.649 -1.049 0.634 1.00 87.62 94 LEU A O 1
ATOM 731 N N . ARG A 1 95 ? -0.95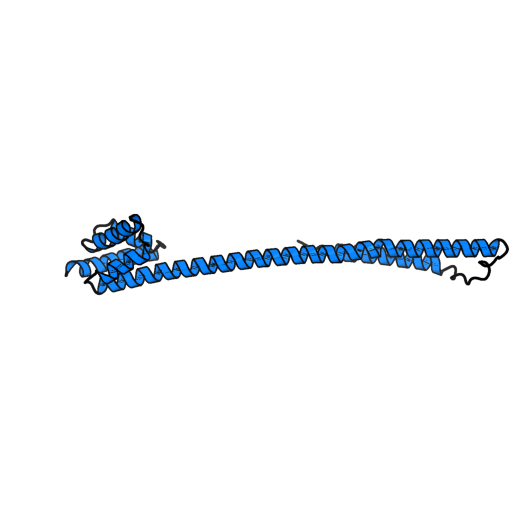6 -0.044 1.850 1.00 91.31 95 ARG A N 1
ATOM 732 C CA . ARG A 1 95 ? -1.489 0.758 0.746 1.00 91.31 95 ARG A CA 1
ATOM 733 C C . ARG A 1 95 ? -0.437 1.712 0.179 1.00 91.31 95 ARG A C 1
ATOM 735 O O . ARG A 1 95 ? -0.242 1.749 -1.033 1.00 91.31 95 ARG A O 1
ATOM 742 N N . SER A 1 96 ? 0.280 2.423 1.047 1.00 93.31 96 SER A N 1
ATOM 743 C CA . SER A 1 96 ? 1.376 3.314 0.645 1.00 93.31 96 SER A CA 1
ATOM 744 C C . SER A 1 96 ? 2.504 2.565 -0.081 1.00 93.31 96 SER A C 1
ATOM 746 O O . SER A 1 96 ? 2.985 3.013 -1.125 1.00 93.31 96 SER A O 1
ATOM 748 N N . ILE A 1 97 ? 2.884 1.380 0.411 1.00 93.38 97 ILE A N 1
ATOM 749 C CA . ILE A 1 97 ? 3.884 0.517 -0.236 1.00 93.38 97 ILE A CA 1
ATOM 750 C C . ILE A 1 97 ? 3.397 0.065 -1.616 1.00 93.38 97 ILE A C 1
ATOM 752 O O . ILE A 1 97 ? 4.140 0.180 -2.588 1.00 93.38 97 ILE A O 1
ATOM 756 N N . ALA A 1 98 ? 2.150 -0.397 -1.728 1.00 93.56 98 ALA A N 1
ATOM 757 C CA . ALA A 1 98 ? 1.575 -0.840 -2.994 1.00 93.56 98 ALA A CA 1
ATOM 758 C C . ALA A 1 98 ? 1.517 0.294 -4.032 1.00 93.56 98 ALA A C 1
ATOM 760 O O . ALA A 1 98 ? 1.859 0.087 -5.196 1.00 93.56 98 ALA A O 1
ATOM 761 N N . GLU A 1 99 ? 1.133 1.505 -3.620 1.00 95.50 99 GLU A N 1
ATOM 762 C CA . GLU A 1 99 ? 1.124 2.685 -4.492 1.00 95.50 99 GLU A CA 1
ATOM 763 C C . GLU A 1 99 ? 2.537 3.066 -4.959 1.00 95.50 99 GLU A C 1
ATOM 765 O O . GLU A 1 99 ? 2.729 3.435 -6.125 1.00 95.50 99 GLU A O 1
ATOM 770 N N . LYS A 1 100 ? 3.536 2.946 -4.077 1.00 94.19 100 LYS A N 1
ATOM 771 C CA . LYS A 1 100 ? 4.940 3.183 -4.422 1.00 94.19 100 LYS A CA 1
ATOM 772 C C . LYS A 1 100 ? 5.462 2.143 -5.417 1.00 94.19 100 LYS A C 1
ATOM 774 O O . LYS A 1 100 ? 6.007 2.539 -6.443 1.00 94.19 100 LYS A O 1
ATOM 779 N N . GLU A 1 101 ? 5.234 0.857 -5.170 1.00 93.94 101 GLU A N 1
ATOM 780 C CA . GLU A 1 101 ? 5.663 -0.238 -6.051 1.00 93.94 101 GLU A CA 1
ATOM 781 C C . GLU A 1 101 ? 4.993 -0.144 -7.429 1.00 93.94 101 GLU A C 1
ATOM 783 O O . GLU A 1 101 ? 5.640 -0.260 -8.470 1.00 93.94 101 GLU A O 1
ATOM 788 N N . ALA A 1 102 ? 3.690 0.154 -7.461 1.00 91.62 102 ALA A N 1
ATOM 789 C CA . ALA A 1 102 ? 2.962 0.358 -8.709 1.00 91.62 102 ALA A CA 1
ATOM 790 C C . ALA A 1 102 ? 3.520 1.542 -9.514 1.00 91.62 102 ALA A C 1
ATOM 792 O O . ALA A 1 102 ? 3.577 1.480 -10.745 1.00 91.62 102 ALA A O 1
ATOM 793 N N . ARG A 1 103 ? 3.936 2.620 -8.838 1.00 94.06 103 ARG A N 1
ATOM 794 C CA . ARG A 1 103 ? 4.585 3.773 -9.474 1.00 94.06 103 ARG A CA 1
ATOM 795 C C . ARG A 1 103 ? 5.976 3.416 -9.990 1.00 94.06 103 ARG A C 1
ATOM 797 O O . ARG A 1 103 ? 6.285 3.740 -11.131 1.00 94.06 103 ARG A O 1
ATOM 804 N N . GLU A 1 104 ? 6.787 2.744 -9.185 1.00 93.50 104 GLU A N 1
ATOM 805 C CA . GLU A 1 104 ? 8.143 2.331 -9.554 1.00 93.50 104 GLU A CA 1
ATOM 806 C C . GLU A 1 104 ? 8.129 1.382 -10.758 1.00 93.50 104 GLU A C 1
ATOM 808 O O . GLU A 1 104 ? 8.878 1.572 -11.715 1.00 93.50 104 GLU A O 1
ATOM 813 N N . ARG A 1 105 ? 7.179 0.442 -10.796 1.00 90.69 105 ARG A N 1
ATOM 814 C CA . ARG A 1 105 ? 6.974 -0.447 -11.943 1.00 90.69 105 ARG A CA 1
ATOM 815 C C . ARG A 1 105 ? 6.595 0.305 -13.218 1.00 90.69 105 ARG A C 1
ATOM 817 O O . ARG A 1 105 ? 7.085 -0.053 -14.284 1.00 90.69 105 ARG A O 1
ATOM 824 N N . ARG A 1 106 ? 5.753 1.343 -13.124 1.00 90.94 106 ARG A N 1
ATOM 825 C CA . ARG A 1 106 ? 5.417 2.209 -14.273 1.00 90.94 106 ARG A CA 1
ATOM 826 C C . ARG A 1 106 ? 6.651 2.944 -14.788 1.00 90.94 106 ARG A C 1
ATOM 828 O O . ARG A 1 106 ? 6.939 2.848 -15.970 1.00 90.94 106 ARG A O 1
ATOM 835 N N . VAL A 1 107 ? 7.419 3.571 -13.896 1.00 92.50 107 VAL A N 1
ATOM 836 C CA . VAL A 1 107 ? 8.665 4.269 -14.258 1.00 92.50 107 VAL A CA 1
ATOM 837 C C . VAL A 1 107 ? 9.666 3.316 -14.920 1.00 92.50 107 VAL A C 1
ATOM 839 O O . VAL A 1 107 ? 10.263 3.658 -15.934 1.00 92.50 107 VAL A O 1
ATOM 842 N N . ASN A 1 108 ? 9.821 2.098 -14.397 1.00 87.12 108 ASN A N 1
ATOM 843 C CA . ASN A 1 108 ? 10.708 1.097 -14.994 1.00 87.12 108 ASN A CA 1
ATOM 844 C C . ASN A 1 108 ? 10.248 0.652 -16.392 1.00 87.12 108 ASN A C 1
ATOM 846 O O . ASN A 1 108 ? 11.088 0.457 -17.269 1.00 87.12 108 ASN A O 1
ATOM 850 N N . LEU A 1 109 ? 8.937 0.512 -16.617 1.00 87.19 109 LEU A N 1
ATOM 851 C CA . LEU A 1 109 ? 8.388 0.217 -17.944 1.00 87.19 109 LEU A CA 1
ATOM 852 C C . LEU A 1 109 ? 8.603 1.378 -18.920 1.00 87.19 109 LEU A C 1
ATOM 854 O O . LEU A 1 109 ? 9.020 1.135 -20.051 1.00 87.19 109 LEU A O 1
ATOM 858 N N . ASP A 1 110 ? 8.375 2.616 -18.483 1.00 87.94 110 ASP A N 1
ATOM 859 C CA . ASP A 1 110 ? 8.590 3.808 -19.306 1.00 87.94 110 ASP A CA 1
ATOM 860 C C . ASP A 1 110 ? 10.068 3.931 -19.708 1.00 87.94 110 ASP A C 1
ATOM 862 O O . ASP A 1 110 ? 10.379 4.045 -20.893 1.00 87.94 110 ASP A O 1
ATOM 866 N N . ASN A 1 111 ? 10.990 3.771 -18.752 1.00 83.94 111 ASN A N 1
ATOM 867 C CA . ASN A 1 111 ? 12.433 3.759 -19.012 1.00 83.94 111 ASN A CA 1
ATOM 868 C C . ASN A 1 111 ? 12.847 2.627 -19.968 1.00 83.94 111 ASN A C 1
ATOM 870 O O . ASN A 1 111 ? 13.741 2.801 -20.796 1.00 83.94 111 ASN A O 1
ATOM 874 N N . PHE A 1 112 ? 12.217 1.4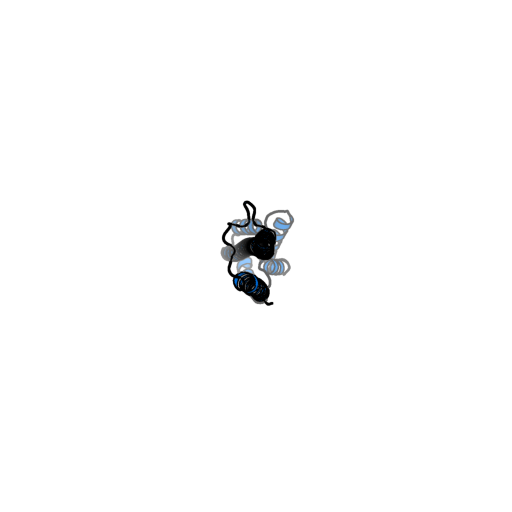52 -19.867 1.00 82.50 112 PHE A N 1
ATOM 875 C CA . PHE A 1 112 ? 12.474 0.338 -20.779 1.00 82.50 112 PHE A CA 1
ATOM 876 C C . PHE A 1 112 ? 12.017 0.664 -22.209 1.00 82.50 112 PHE A C 1
ATOM 878 O O . PHE A 1 112 ? 12.770 0.440 -23.158 1.00 82.50 112 PHE A O 1
ATOM 885 N N . ILE A 1 113 ? 10.822 1.242 -22.371 1.00 82.62 113 ILE A N 1
ATOM 886 C CA . ILE A 1 113 ? 10.295 1.683 -23.673 1.00 82.62 113 ILE A CA 1
ATOM 887 C C . ILE A 1 113 ? 11.179 2.784 -24.274 1.00 82.62 113 ILE A C 1
ATOM 889 O O . ILE A 1 113 ? 11.500 2.742 -25.466 1.00 82.62 113 ILE A O 1
ATOM 893 N N . GLU A 1 114 ? 11.616 3.744 -23.461 1.00 81.56 114 GLU A N 1
ATOM 894 C CA . GLU A 1 114 ? 12.517 4.816 -23.885 1.00 81.56 114 GLU A CA 1
ATOM 895 C C . GLU A 1 114 ? 13.886 4.261 -24.310 1.00 81.56 114 GLU A C 1
ATOM 897 O O . GLU A 1 114 ? 14.394 4.600 -25.382 1.00 81.56 114 GLU A O 1
ATOM 902 N N . GLY A 1 115 ? 14.442 3.319 -23.541 1.00 78.06 115 GLY A N 1
ATOM 903 C CA . GLY A 1 115 ? 15.694 2.636 -23.872 1.00 78.06 115 GLY A CA 1
ATOM 904 C C . GLY A 1 115 ? 15.627 1.824 -25.172 1.00 78.06 115 GLY A C 1
ATOM 905 O O . GLY A 1 115 ? 16.573 1.852 -25.971 1.00 78.06 115 GLY A O 1
ATOM 906 N N . LEU A 1 116 ? 14.505 1.135 -25.426 1.00 77.44 116 LEU A N 1
ATOM 907 C CA . LEU A 1 116 ? 14.255 0.444 -26.697 1.00 77.44 116 LEU A CA 1
ATOM 908 C C . LEU A 1 116 ? 14.171 1.430 -27.863 1.00 77.44 116 LEU A C 1
ATOM 910 O O . LEU A 1 116 ? 14.792 1.202 -28.901 1.00 77.44 116 LEU A O 1
ATOM 914 N N . THR A 1 117 ? 13.450 2.535 -27.683 1.00 74.25 117 THR A N 1
ATOM 915 C CA . THR A 1 117 ? 13.257 3.555 -28.722 1.00 74.25 117 THR A CA 1
ATOM 916 C C . THR A 1 117 ? 14.581 4.223 -29.091 1.00 74.25 117 THR A C 1
ATOM 918 O O . THR A 1 117 ? 14.934 4.264 -30.269 1.00 74.25 117 THR A O 1
ATOM 921 N N . SER A 1 118 ? 15.365 4.646 -28.094 1.00 76.38 118 SER A N 1
ATOM 922 C CA . SER A 1 118 ? 16.675 5.277 -28.298 1.00 76.38 118 SER A CA 1
ATOM 923 C C . SER A 1 118 ? 17.661 4.350 -29.021 1.00 76.38 118 SER A C 1
ATOM 925 O O . SER A 1 118 ? 18.320 4.749 -29.983 1.00 76.38 118 SER A O 1
ATOM 927 N N . THR A 1 119 ? 17.715 3.073 -28.624 1.00 75.44 119 THR A N 1
ATOM 928 C CA . THR A 1 119 ? 18.574 2.085 -29.297 1.00 75.44 119 THR A CA 1
ATOM 929 C C . THR A 1 119 ? 18.091 1.806 -30.727 1.00 75.44 119 THR A C 1
ATOM 931 O O . THR A 1 119 ? 18.904 1.667 -31.645 1.00 75.44 119 THR A O 1
ATOM 934 N N . SER A 1 120 ? 16.773 1.713 -30.929 1.00 77.44 120 SER A N 1
ATOM 935 C CA . SER A 1 120 ? 16.168 1.412 -32.230 1.00 77.44 120 SER A CA 1
ATOM 936 C C . SER A 1 120 ? 16.380 2.537 -33.244 1.00 77.44 120 SER A C 1
ATOM 938 O O . SER A 1 120 ? 16.621 2.263 -34.419 1.00 77.44 120 SER A O 1
ATOM 940 N N . GLU A 1 121 ? 16.319 3.796 -32.813 1.00 79.00 121 GLU A N 1
ATOM 941 C CA . GLU A 1 121 ? 16.543 4.954 -33.683 1.00 79.00 121 GLU A CA 1
ATOM 942 C C . GLU A 1 121 ? 17.965 4.953 -34.259 1.00 79.00 121 GLU A C 1
ATOM 944 O O . GLU A 1 121 ? 18.158 5.032 -35.477 1.00 79.00 121 GLU A O 1
ATOM 949 N N . GLN A 1 122 ? 18.970 4.775 -33.395 1.00 77.81 122 GLN A N 1
ATOM 950 C CA . GLN A 1 122 ? 20.370 4.763 -33.815 1.00 77.81 122 GLN A CA 1
ATOM 951 C C . GLN A 1 122 ? 20.669 3.606 -34.781 1.00 77.81 122 GLN A C 1
ATOM 953 O O . GLN A 1 122 ? 21.446 3.764 -35.726 1.00 77.81 122 GLN A O 1
ATOM 958 N N . PHE A 1 123 ? 20.018 2.456 -34.582 1.00 76.69 123 PHE A N 1
ATOM 959 C CA . PHE A 1 123 ? 20.158 1.298 -35.459 1.00 76.69 123 PHE A CA 1
ATOM 960 C C . PHE A 1 123 ? 19.701 1.587 -36.896 1.00 76.69 123 PHE A C 1
ATOM 962 O O . PHE A 1 123 ? 20.432 1.299 -37.848 1.00 76.69 123 PHE A O 1
ATOM 969 N N . ILE A 1 124 ? 18.520 2.195 -37.060 1.00 81.00 124 ILE A N 1
ATOM 970 C CA . ILE A 1 124 ? 17.955 2.513 -38.379 1.00 81.00 124 ILE A CA 1
ATOM 971 C C . ILE A 1 124 ? 18.891 3.453 -39.144 1.00 81.00 124 ILE A C 1
ATOM 973 O O . ILE A 1 124 ? 19.204 3.181 -40.306 1.00 81.00 124 ILE A O 1
ATOM 977 N N . ILE A 1 125 ? 19.401 4.497 -38.483 1.00 83.56 125 ILE A N 1
ATOM 978 C CA . ILE A 1 125 ? 20.324 5.465 -39.091 1.00 83.56 125 ILE A CA 1
ATOM 979 C C . ILE A 1 125 ? 21.557 4.749 -39.650 1.00 83.56 125 ILE A C 1
ATOM 981 O O . ILE A 1 125 ? 21.861 4.882 -40.834 1.00 83.56 125 ILE A O 1
ATOM 985 N N . VAL A 1 126 ? 22.249 3.949 -38.836 1.00 80.06 126 VAL A N 1
ATOM 986 C CA . VAL A 1 126 ? 23.502 3.303 -39.261 1.00 80.06 126 VAL A CA 1
ATOM 987 C C . VAL A 1 126 ? 23.261 2.259 -40.355 1.00 80.06 126 VAL A C 1
ATOM 989 O O . VAL A 1 126 ? 24.039 2.184 -41.310 1.00 80.06 126 VAL A O 1
ATOM 992 N N . SER A 1 127 ? 22.158 1.509 -40.262 1.00 78.56 127 SER A N 1
ATOM 993 C CA . SER A 1 127 ? 21.806 0.472 -41.239 1.00 78.56 127 SER A CA 1
ATOM 994 C C . SER A 1 127 ? 21.582 1.016 -42.655 1.00 78.56 127 SER A C 1
ATOM 996 O O . SER A 1 127 ? 21.921 0.342 -43.624 1.00 78.56 127 SER A O 1
ATOM 998 N N . ILE A 1 128 ? 21.057 2.240 -42.785 1.00 83.44 128 ILE A N 1
ATOM 999 C CA . ILE A 1 128 ? 20.762 2.881 -44.075 1.00 83.44 128 ILE A CA 1
ATOM 1000 C C . ILE A 1 128 ? 21.956 3.709 -44.570 1.00 83.44 128 ILE A C 1
ATOM 1002 O O . ILE A 1 128 ? 22.263 3.716 -45.761 1.00 83.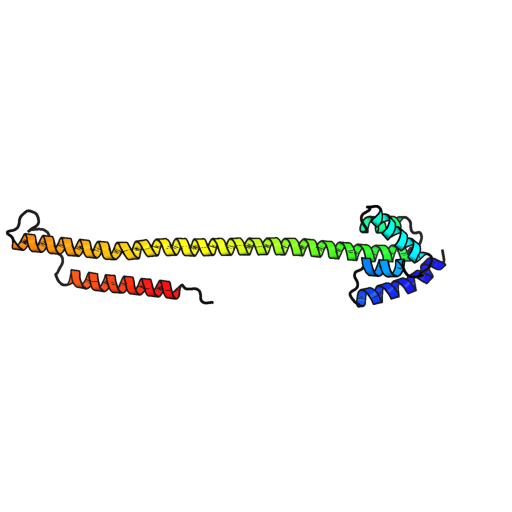44 128 ILE A O 1
ATOM 1006 N N . LEU A 1 129 ? 22.657 4.401 -43.671 1.00 83.69 129 LEU A N 1
ATOM 1007 C CA . LEU A 1 129 ? 23.689 5.376 -44.034 1.00 83.69 129 LEU A CA 1
ATOM 1008 C C . LEU A 1 129 ? 24.950 4.698 -44.608 1.00 83.69 129 LEU A C 1
ATOM 1010 O O . LEU A 1 129 ? 25.470 5.132 -45.638 1.00 83.69 129 LEU A O 1
ATOM 1014 N N . ILE A 1 130 ? 25.406 3.595 -44.001 1.00 83.25 130 ILE A N 1
ATOM 1015 C CA . ILE A 1 130 ? 26.587 2.838 -44.461 1.00 83.25 130 ILE A CA 1
ATOM 1016 C C . ILE A 1 130 ? 26.450 2.350 -45.918 1.00 83.25 130 ILE A C 1
ATOM 1018 O O . ILE A 1 130 ? 27.339 2.659 -46.718 1.00 83.25 130 ILE A O 1
ATOM 1022 N N . PRO A 1 131 ? 25.385 1.621 -46.317 1.00 83.31 131 PRO A N 1
ATOM 1023 C CA . PRO A 1 131 ? 25.271 1.132 -47.689 1.00 83.31 131 PRO A CA 1
ATOM 1024 C C . PRO A 1 131 ? 25.152 2.271 -48.705 1.00 83.31 131 PRO A C 1
ATOM 1026 O O . PRO A 1 131 ? 25.729 2.171 -49.786 1.00 83.31 131 PRO A O 1
ATOM 1029 N N . ILE A 1 132 ? 24.487 3.378 -48.357 1.00 86.81 132 ILE A N 1
ATOM 1030 C CA . ILE A 1 132 ? 24.400 4.553 -49.235 1.00 86.81 132 ILE A CA 1
ATOM 1031 C C . ILE A 1 132 ? 25.792 5.139 -49.508 1.00 86.81 132 ILE A C 1
ATOM 1033 O O . ILE A 1 132 ? 26.123 5.384 -50.668 1.00 86.81 132 ILE A O 1
ATOM 1037 N N . ILE A 1 133 ? 26.631 5.323 -48.479 1.00 84.50 133 ILE A N 1
ATOM 1038 C CA . ILE A 1 133 ? 28.000 5.840 -48.664 1.00 84.50 133 ILE A CA 1
ATOM 1039 C C . ILE A 1 133 ? 28.814 4.924 -49.583 1.00 84.50 133 ILE A C 1
ATOM 1041 O O . ILE A 1 133 ? 29.499 5.411 -50.484 1.00 84.50 133 ILE A O 1
ATOM 1045 N N . VAL A 1 134 ? 28.729 3.605 -49.384 1.00 83.38 134 VAL A N 1
ATOM 1046 C CA . VAL A 1 134 ? 29.464 2.624 -50.199 1.00 83.38 134 VAL A CA 1
ATOM 1047 C C . VAL A 1 134 ? 29.020 2.675 -51.660 1.00 83.38 134 VAL A C 1
ATOM 1049 O O . VAL A 1 134 ? 29.868 2.702 -52.553 1.00 83.38 134 VAL A O 1
ATOM 1052 N N . VAL A 1 135 ? 27.710 2.757 -51.916 1.00 85.12 135 VAL A N 1
ATOM 1053 C CA . VAL A 1 135 ? 27.158 2.879 -53.274 1.00 85.12 135 VAL A CA 1
ATOM 1054 C C . VAL A 1 135 ? 27.619 4.176 -53.940 1.00 85.12 135 VAL A C 1
ATOM 1056 O O . VAL A 1 135 ? 28.082 4.136 -55.078 1.00 85.12 135 VAL A O 1
ATOM 1059 N N . ILE A 1 136 ? 27.559 5.314 -53.241 1.00 86.38 136 ILE A N 1
ATOM 1060 C CA . ILE A 1 136 ? 28.028 6.601 -53.779 1.00 86.38 136 ILE A CA 1
ATOM 1061 C C . ILE A 1 136 ? 29.521 6.528 -54.115 1.00 86.38 136 ILE A C 1
ATOM 1063 O O . ILE A 1 136 ? 29.917 6.914 -55.214 1.00 86.38 136 ILE A O 1
ATOM 1067 N N . GLY A 1 137 ? 30.347 5.994 -53.212 1.00 83.25 137 GLY A N 1
ATOM 1068 C CA . GLY A 1 137 ? 31.782 5.827 -53.448 1.00 83.25 137 GLY A CA 1
ATOM 1069 C C . GLY A 1 137 ? 32.086 4.934 -54.655 1.00 83.25 137 GLY A C 1
ATOM 1070 O O . GLY A 1 137 ? 32.965 5.254 -55.455 1.00 83.25 137 GLY A O 1
ATOM 1071 N N . ALA A 1 138 ? 31.327 3.849 -54.831 1.00 81.06 138 ALA A N 1
ATOM 1072 C CA . ALA A 1 138 ? 31.448 2.964 -55.987 1.00 81.06 138 ALA A CA 1
ATOM 1073 C C . ALA A 1 138 ? 31.070 3.670 -57.300 1.00 81.06 138 ALA A C 1
ATOM 1075 O O . ALA A 1 138 ? 31.810 3.579 -58.278 1.00 81.06 138 ALA A O 1
ATOM 1076 N N . VAL A 1 139 ? 29.962 4.421 -57.312 1.00 84.25 139 VAL A N 1
ATOM 1077 C CA . VAL A 1 139 ? 29.520 5.193 -58.485 1.00 84.25 139 VAL A CA 1
ATOM 1078 C C . VAL A 1 139 ? 30.542 6.269 -58.845 1.00 84.25 139 VAL A C 1
ATOM 1080 O O . VAL A 1 139 ? 30.905 6.393 -60.010 1.00 84.25 139 VAL A O 1
ATOM 1083 N N . VAL A 1 140 ? 31.059 7.016 -57.864 1.00 83.12 140 VAL A N 1
ATOM 1084 C CA . VAL A 1 140 ? 32.083 8.047 -58.098 1.00 83.12 140 VAL A CA 1
ATOM 1085 C C . VAL A 1 140 ? 33.357 7.433 -58.678 1.00 83.12 140 VAL A C 1
ATOM 1087 O O . VAL A 1 140 ? 33.859 7.945 -59.675 1.00 83.12 140 VAL A O 1
ATOM 1090 N N . ASN A 1 141 ? 33.853 6.322 -58.122 1.00 78.00 141 ASN A N 1
ATOM 1091 C CA . ASN A 1 141 ? 35.020 5.630 -58.681 1.00 78.00 141 ASN A CA 1
ATOM 1092 C C . ASN A 1 141 ? 34.771 5.166 -60.127 1.00 78.00 141 ASN A C 1
ATOM 1094 O O . ASN A 1 141 ? 35.608 5.429 -60.990 1.00 78.00 141 ASN A O 1
ATOM 1098 N N . GLY A 1 142 ? 33.607 4.572 -60.415 1.00 78.31 142 GLY A N 1
ATOM 1099 C CA . GLY A 1 142 ? 33.249 4.146 -61.774 1.00 78.31 142 GLY A CA 1
ATOM 1100 C C . GLY A 1 142 ? 33.135 5.309 -62.770 1.00 78.31 142 GLY A C 1
ATOM 1101 O O . GLY A 1 142 ? 33.546 5.189 -63.927 1.00 78.31 142 GLY A O 1
ATOM 1102 N N . LEU A 1 143 ? 32.641 6.470 -62.327 1.00 79.62 143 LEU A N 1
ATOM 1103 C CA . LEU A 1 143 ? 32.593 7.689 -63.142 1.00 79.62 143 LEU A CA 1
ATOM 1104 C C . LEU A 1 143 ? 33.995 8.249 -63.426 1.00 79.62 143 LEU A C 1
ATOM 1106 O O . LEU A 1 143 ? 34.269 8.655 -64.556 1.00 79.62 143 LEU A O 1
ATOM 1110 N N . VAL A 1 144 ? 34.896 8.247 -62.437 1.00 79.31 144 VAL A N 1
ATOM 1111 C CA . VAL A 1 144 ? 36.290 8.694 -62.612 1.00 79.31 144 VAL A CA 1
ATOM 1112 C C . VAL A 1 144 ? 37.054 7.763 -63.560 1.00 79.31 144 VAL A C 1
ATOM 1114 O O . VAL A 1 144 ? 37.786 8.239 -64.428 1.00 79.31 144 VAL A O 1
ATOM 1117 N N . GLU A 1 145 ? 36.871 6.447 -63.442 1.00 74.06 145 GLU A N 1
ATOM 1118 C CA . GLU A 1 145 ? 37.468 5.461 -64.351 1.00 74.06 145 GLU A CA 1
ATOM 1119 C C . GLU A 1 145 ? 36.979 5.659 -65.797 1.00 74.06 145 GLU A C 1
ATOM 1121 O O . GLU A 1 145 ? 37.781 5.749 -66.730 1.00 74.06 145 GLU A O 1
ATOM 1126 N N . SER A 1 146 ? 35.670 5.858 -65.975 1.00 74.88 146 SER A N 1
ATOM 1127 C CA . SER A 1 146 ? 35.063 6.158 -67.280 1.00 74.88 146 SER A CA 1
ATOM 1128 C C . SER A 1 146 ? 35.584 7.475 -67.884 1.00 74.88 146 SER A C 1
ATOM 1130 O O . SER A 1 146 ? 35.787 7.583 -69.098 1.00 74.88 146 SER A O 1
ATOM 1132 N N . ALA A 1 147 ? 35.849 8.486 -67.049 1.00 75.38 147 ALA A N 1
ATOM 1133 C CA . ALA A 1 147 ? 36.433 9.763 -67.467 1.00 75.38 147 ALA A CA 1
ATOM 1134 C C . ALA A 1 147 ? 37.924 9.646 -67.847 1.00 75.38 147 ALA A C 1
ATOM 1136 O O . ALA A 1 147 ? 38.383 10.329 -68.768 1.00 75.38 147 ALA A O 1
ATOM 1137 N N . LYS A 1 148 ? 38.684 8.761 -67.183 1.00 71.81 148 LYS A N 1
ATOM 1138 C CA . LYS A 1 148 ? 40.062 8.416 -67.578 1.00 71.81 148 LYS A CA 1
ATOM 1139 C C . LYS A 1 148 ? 40.097 7.732 -68.946 1.00 71.81 148 LYS A C 1
ATOM 1141 O O . LYS A 1 148 ? 40.919 8.100 -69.781 1.00 71.81 148 LYS A O 1
ATOM 1146 N N . ALA A 1 149 ? 39.181 6.796 -69.198 1.00 71.81 149 ALA A N 1
ATOM 1147 C CA . ALA A 1 149 ? 39.117 6.045 -70.454 1.00 71.81 149 ALA A CA 1
ATOM 1148 C C . ALA A 1 149 ? 38.720 6.894 -71.683 1.00 71.81 149 ALA A C 1
ATOM 1150 O O . ALA A 1 149 ? 39.054 6.535 -72.809 1.00 71.81 149 ALA A O 1
ATOM 1151 N N . SER A 1 150 ? 38.031 8.025 -71.488 1.00 74.81 150 SER A N 1
ATOM 1152 C CA . SER A 1 150 ? 37.467 8.863 -72.564 1.00 74.81 150 SER A CA 1
ATOM 1153 C C . SER A 1 150 ? 38.296 10.106 -72.938 1.00 74.81 150 SER A C 1
ATOM 1155 O O . SER A 1 150 ? 37.821 10.945 -73.701 1.00 74.81 150 SER A O 1
ATOM 1157 N N . GLY A 1 151 ? 39.542 10.227 -72.461 1.00 63.34 151 GLY A N 1
ATOM 1158 C CA . GLY A 1 151 ? 40.463 11.302 -72.876 1.00 63.34 151 GLY A CA 1
ATOM 1159 C C . GLY A 1 151 ? 40.745 12.394 -71.836 1.00 63.34 151 GLY A C 1
ATOM 1160 O O . GLY A 1 151 ? 41.323 13.417 -72.187 1.00 63.34 151 GLY A O 1
ATOM 1161 N N . GLY A 1 152 ? 40.394 12.175 -70.563 1.00 65.69 152 GLY A N 1
ATOM 1162 C CA . GLY A 1 152 ? 41.045 12.811 -69.410 1.00 65.69 152 GLY A CA 1
ATOM 1163 C C . GLY A 1 152 ? 40.960 14.341 -69.307 1.00 65.69 152 GLY A C 1
ATOM 1164 O O . GLY A 1 152 ? 41.970 15.030 -69.416 1.00 65.69 152 GLY A O 1
ATOM 1165 N N . GLY A 1 153 ? 39.772 14.876 -69.002 1.00 67.31 153 GLY A N 1
ATOM 1166 C CA . GLY A 1 153 ? 39.614 16.245 -68.476 1.00 67.31 153 GLY A CA 1
ATOM 1167 C C . GLY A 1 153 ? 40.038 16.369 -66.999 1.00 67.31 153 GLY A C 1
ATOM 1168 O O . GLY A 1 153 ? 40.735 15.507 -66.477 1.00 67.31 153 GLY A O 1
ATOM 1169 N N . PHE A 1 154 ? 39.566 17.399 -66.280 1.00 64.25 154 PHE A N 1
ATOM 1170 C CA . PHE A 1 154 ? 39.871 17.657 -64.851 1.00 64.25 154 PHE A CA 1
ATOM 1171 C C . PHE A 1 154 ? 39.748 16.418 -63.930 1.00 64.25 154 PHE A C 1
ATOM 1173 O O . PHE A 1 154 ? 40.514 16.261 -62.984 1.00 64.25 154 PHE A O 1
ATOM 1180 N N . MET A 1 155 ? 38.826 15.503 -64.245 1.00 68.00 155 MET A N 1
ATOM 1181 C CA . MET A 1 155 ? 38.578 14.253 -63.513 1.00 68.00 155 MET A CA 1
ATOM 1182 C C . MET A 1 155 ? 39.525 13.094 -63.893 1.00 68.00 155 MET A C 1
ATOM 1184 O O . MET A 1 155 ? 39.596 12.096 -63.189 1.00 68.00 155 MET A O 1
ATOM 1188 N N . GLY A 1 156 ? 40.283 13.201 -64.988 1.00 63.56 156 GLY A N 1
ATOM 1189 C CA . GLY A 1 156 ? 41.220 12.167 -65.444 1.00 63.56 156 GLY A CA 1
ATOM 1190 C C . GLY A 1 156 ? 42.486 12.056 -64.589 1.00 63.56 156 GLY A C 1
ATOM 1191 O O . GLY A 1 156 ? 43.100 10.994 -64.537 1.00 63.56 156 GLY A O 1
ATOM 1192 N N . ASN A 1 157 ? 42.858 13.122 -63.873 1.00 64.25 157 ASN A N 1
ATOM 1193 C CA . ASN A 1 157 ? 44.051 13.145 -63.019 1.00 64.25 157 ASN A CA 1
ATOM 1194 C C . ASN A 1 157 ? 43.740 12.938 -61.525 1.00 64.25 157 ASN A C 1
ATOM 1196 O O . ASN A 1 157 ? 44.643 13.013 -60.693 1.00 64.25 157 ASN A O 1
ATOM 1200 N N . THR A 1 158 ? 42.480 12.683 -61.153 1.00 71.88 158 THR A N 1
ATOM 1201 C CA . THR A 1 158 ? 42.153 12.363 -59.760 1.00 71.88 158 THR A CA 1
ATOM 1202 C C . THR A 1 158 ? 42.627 10.942 -59.425 1.00 71.88 158 THR A C 1
ATOM 1204 O O . THR A 1 158 ? 42.378 10.010 -60.208 1.00 71.88 158 THR A O 1
ATOM 1207 N N . PRO A 1 159 ? 43.308 10.738 -58.281 1.00 70.56 159 PRO A N 1
ATOM 1208 C CA . PRO A 1 159 ? 43.638 9.402 -57.799 1.00 70.56 159 PRO A CA 1
ATOM 1209 C C . PRO A 1 159 ? 42.358 8.570 -57.667 1.00 70.56 159 PRO A C 1
ATOM 1211 O O . PRO A 1 159 ? 41.417 8.984 -56.995 1.00 70.56 159 PRO A O 1
ATOM 1214 N N . THR A 1 160 ? 42.307 7.422 -58.340 1.00 70.00 160 THR A N 1
ATOM 1215 C CA . THR A 1 160 ? 41.231 6.433 -58.178 1.00 70.00 160 THR A CA 1
ATOM 1216 C C . THR A 1 160 ? 41.629 5.460 -57.080 1.00 70.00 160 THR A C 1
ATOM 1218 O O . THR A 1 160 ? 42.816 5.170 -56.910 1.00 70.00 160 THR A O 1
ATOM 1221 N N . MET A 1 161 ? 40.657 4.955 -56.321 1.00 67.56 161 MET A N 1
ATOM 1222 C CA . MET A 1 161 ? 40.931 3.855 -55.394 1.00 67.56 161 MET A CA 1
ATOM 1223 C C . MET A 1 161 ? 41.335 2.585 -56.174 1.00 67.56 161 MET A C 1
ATOM 1225 O O . MET A 1 161 ? 40.901 2.427 -57.313 1.00 67.56 161 MET A O 1
ATOM 1229 N N . PRO A 1 162 ? 42.147 1.680 -55.588 1.00 75.75 162 PRO A N 1
ATOM 1230 C CA . PRO A 1 162 ? 42.483 0.395 -56.208 1.00 75.75 162 PRO A CA 1
ATOM 1231 C C . PRO A 1 162 ? 41.236 -0.450 -56.514 1.00 75.75 162 PRO A C 1
ATOM 1233 O O . PRO A 1 162 ? 40.326 -0.499 -55.686 1.00 75.75 162 PRO A O 1
ATOM 1236 N N . ASP A 1 163 ? 41.231 -1.193 -57.624 1.00 71.69 163 ASP A N 1
ATOM 1237 C CA . ASP A 1 163 ? 40.063 -1.961 -58.107 1.00 71.69 163 ASP A CA 1
ATOM 1238 C C . ASP A 1 163 ? 39.537 -3.006 -57.108 1.00 71.69 163 ASP A C 1
ATOM 1240 O O . ASP A 1 163 ? 38.347 -3.305 -57.072 1.00 71.69 163 ASP A O 1
ATOM 1244 N N . ALA A 1 164 ? 40.400 -3.531 -56.232 1.00 74.38 164 ALA A N 1
ATOM 1245 C CA . ALA A 1 164 ? 40.004 -4.462 -55.171 1.00 74.38 164 ALA A CA 1
ATOM 1246 C C . ALA A 1 164 ? 39.260 -3.783 -54.003 1.00 74.38 164 ALA A C 1
ATOM 1248 O O . ALA A 1 164 ? 38.617 -4.454 -53.196 1.00 74.38 164 ALA A O 1
ATOM 1249 N N . CYS A 1 165 ? 39.344 -2.456 -53.884 1.00 77.50 165 CYS A N 1
ATOM 1250 C CA . CYS A 1 165 ? 38.829 -1.713 -52.739 1.00 77.50 165 CYS A CA 1
ATOM 1251 C C . CYS A 1 165 ? 37.296 -1.616 -52.751 1.00 77.50 165 CYS A C 1
ATOM 1253 O O . CYS A 1 165 ? 36.665 -1.788 -51.713 1.00 77.50 165 CYS A O 1
ATOM 1255 N N . VAL A 1 166 ? 36.683 -1.420 -53.923 1.00 76.12 166 VAL A N 1
ATOM 1256 C CA . VAL A 1 166 ? 35.218 -1.359 -54.074 1.00 76.12 166 VAL A CA 1
ATOM 1257 C C . VAL A 1 166 ? 34.532 -2.687 -53.701 1.00 76.12 166 VAL A C 1
ATOM 1259 O O . VAL A 1 166 ? 33.649 -2.662 -52.840 1.00 76.12 166 VAL A O 1
ATOM 1262 N N . PRO A 1 167 ? 34.925 -3.858 -54.245 1.00 78.00 167 PRO A N 1
ATOM 1263 C CA . PRO A 1 167 ? 34.343 -5.134 -53.829 1.00 78.00 167 PRO A CA 1
ATOM 1264 C C . PRO A 1 167 ? 34.658 -5.471 -52.363 1.00 78.00 167 PRO A C 1
ATOM 1266 O O . PRO A 1 167 ? 33.795 -6.013 -51.672 1.00 78.00 167 PRO A O 1
ATOM 1269 N N . ALA A 1 168 ? 35.832 -5.092 -51.842 1.00 80.44 168 ALA A N 1
ATOM 1270 C CA . ALA A 1 168 ? 36.143 -5.251 -50.420 1.00 80.44 168 ALA A CA 1
ATOM 1271 C C . ALA A 1 168 ? 35.216 -4.412 -49.519 1.00 80.44 168 ALA A C 1
ATOM 1273 O O . ALA A 1 168 ? 34.722 -4.921 -48.514 1.00 80.44 168 ALA A O 1
ATOM 1274 N N . LEU A 1 169 ? 34.917 -3.161 -49.891 1.00 79.38 169 LEU A N 1
ATOM 1275 C CA . LEU A 1 169 ? 33.978 -2.301 -49.160 1.00 79.38 169 LEU A CA 1
ATOM 1276 C C . LEU A 1 169 ? 32.548 -2.852 -49.183 1.00 79.38 169 LEU A C 1
ATOM 1278 O O . LEU A 1 169 ? 31.866 -2.790 -48.162 1.00 79.38 169 LEU A O 1
ATOM 1282 N N . PHE A 1 170 ? 32.109 -3.448 -50.294 1.00 79.50 170 PHE A N 1
ATOM 1283 C CA . PHE A 1 170 ? 30.812 -4.131 -50.366 1.00 79.50 170 PHE A CA 1
ATOM 1284 C C . PHE A 1 170 ? 30.739 -5.342 -49.428 1.00 79.50 170 PHE A C 1
ATOM 1286 O O . PHE A 1 170 ? 29.759 -5.498 -48.698 1.00 79.50 170 PHE A O 1
ATOM 1293 N N . ILE A 1 171 ? 31.788 -6.169 -49.390 1.00 84.00 171 ILE A N 1
ATOM 1294 C CA . ILE A 1 171 ? 31.853 -7.329 -48.490 1.00 84.00 171 ILE A CA 1
ATOM 1295 C C . ILE A 1 171 ? 31.842 -6.869 -47.025 1.00 84.00 171 ILE A C 1
ATOM 1297 O O . ILE A 1 171 ? 31.037 -7.356 -46.234 1.00 84.00 171 ILE A O 1
ATOM 1301 N N . VAL A 1 172 ? 32.655 -5.873 -46.663 1.00 81.25 172 VAL A N 1
ATOM 1302 C CA . VAL A 1 172 ? 32.684 -5.317 -45.298 1.00 81.25 172 VAL A CA 1
ATOM 1303 C C . VAL A 1 172 ? 31.332 -4.706 -44.913 1.00 81.25 172 VAL A C 1
ATOM 1305 O O . VAL A 1 172 ? 30.847 -4.948 -43.808 1.00 81.25 172 VAL A O 1
ATOM 1308 N N . ALA A 1 173 ? 30.678 -3.986 -45.827 1.00 79.31 173 ALA A N 1
ATOM 1309 C CA . ALA A 1 173 ? 29.352 -3.424 -45.593 1.00 79.31 173 ALA A CA 1
ATOM 1310 C C . ALA A 1 173 ? 28.303 -4.521 -45.355 1.00 79.31 173 ALA A C 1
ATOM 1312 O O . ALA A 1 173 ? 27.575 -4.462 -44.366 1.00 79.31 173 ALA A O 1
ATOM 1313 N N . THR A 1 174 ? 28.273 -5.571 -46.181 1.00 79.81 174 THR A N 1
ATOM 1314 C CA . THR A 1 174 ? 27.343 -6.699 -45.980 1.00 79.81 174 THR A CA 1
ATOM 1315 C C . THR A 1 174 ? 27.581 -7.445 -44.665 1.00 79.81 174 THR A C 1
ATOM 1317 O O . THR A 1 174 ? 26.615 -7.762 -43.971 1.00 79.81 174 THR A O 1
ATOM 1320 N N . ILE A 1 175 ? 28.840 -7.650 -44.257 1.00 83.56 175 ILE A N 1
ATOM 1321 C CA . ILE A 1 175 ? 29.182 -8.256 -42.959 1.00 83.56 175 ILE A CA 1
ATOM 1322 C C . ILE A 1 175 ? 28.756 -7.346 -41.800 1.00 83.56 175 ILE A C 1
ATOM 1324 O O . ILE A 1 175 ? 28.203 -7.835 -40.817 1.00 83.56 175 ILE A O 1
ATOM 1328 N N . SER A 1 176 ? 28.963 -6.030 -41.911 1.00 78.44 176 SER A N 1
ATOM 1329 C CA . SER A 1 176 ? 28.549 -5.076 -40.873 1.00 78.44 176 SER A CA 1
ATOM 1330 C C . SER A 1 176 ? 27.029 -5.050 -40.679 1.00 78.44 176 SER A C 1
ATOM 1332 O O . SER A 1 176 ? 26.558 -5.086 -39.542 1.00 78.44 176 SER A O 1
ATOM 1334 N N . ILE A 1 177 ? 26.261 -5.102 -41.773 1.00 76.44 177 ILE A N 1
ATOM 1335 C CA . ILE A 1 177 ? 24.795 -5.174 -41.746 1.00 76.44 177 ILE A CA 1
ATOM 1336 C C . ILE A 1 177 ? 24.338 -6.508 -41.142 1.00 76.44 177 ILE A C 1
ATOM 1338 O O . ILE A 1 177 ? 23.485 -6.518 -40.255 1.00 76.44 177 ILE A O 1
ATOM 1342 N N . ALA A 1 178 ? 24.939 -7.632 -41.547 1.00 79.19 178 ALA A N 1
ATOM 1343 C CA . ALA A 1 178 ? 24.632 -8.943 -40.977 1.00 79.19 178 ALA A CA 1
ATOM 1344 C C . ALA A 1 178 ? 24.937 -9.006 -39.467 1.00 79.19 178 ALA A C 1
ATOM 1346 O O . ALA A 1 178 ? 24.116 -9.489 -38.689 1.00 79.19 178 ALA A O 1
ATOM 1347 N N . GLY A 1 179 ? 26.076 -8.459 -39.031 1.00 76.38 179 GLY A N 1
ATOM 1348 C CA . GLY A 1 179 ? 26.444 -8.377 -37.616 1.00 76.38 179 GLY A CA 1
ATOM 1349 C C . GLY A 1 179 ? 25.485 -7.508 -36.798 1.00 76.38 179 GLY A C 1
ATOM 1350 O O . GLY A 1 179 ? 25.137 -7.855 -35.669 1.00 76.38 179 GLY A O 1
ATOM 1351 N N . MET A 1 180 ? 24.998 -6.413 -37.379 1.00 71.19 180 MET A N 1
ATOM 1352 C CA . MET A 1 180 ? 23.980 -5.550 -36.777 1.00 71.19 180 MET A CA 1
ATOM 1353 C C . MET A 1 180 ? 22.616 -6.251 -36.641 1.00 71.19 180 MET A C 1
ATOM 1355 O O . MET A 1 180 ? 21.977 -6.160 -35.590 1.00 71.19 180 MET A O 1
ATOM 1359 N N . ILE A 1 181 ? 22.190 -7.017 -37.647 1.00 71.38 181 ILE A N 1
ATOM 1360 C CA . ILE A 1 181 ? 20.951 -7.816 -37.595 1.00 71.38 181 ILE A CA 1
ATOM 1361 C C . ILE A 1 181 ? 21.033 -8.914 -36.516 1.00 71.38 181 ILE A C 1
ATOM 1363 O O . ILE A 1 181 ? 20.063 -9.179 -35.807 1.00 71.38 181 ILE A O 1
ATOM 1367 N N . VAL A 1 182 ? 22.197 -9.540 -36.335 1.00 70.62 182 VAL A N 1
ATOM 1368 C CA . VAL A 1 182 ? 22.385 -10.556 -35.285 1.00 70.62 182 VAL A CA 1
ATOM 1369 C C . VAL A 1 182 ? 22.360 -9.930 -33.890 1.00 70.62 182 VAL A C 1
ATOM 1371 O O . VAL A 1 182 ? 21.720 -10.473 -32.991 1.00 70.62 182 VAL A O 1
ATOM 1374 N N . GLN A 1 183 ? 22.992 -8.767 -33.700 1.00 65.12 183 GLN A N 1
ATOM 1375 C CA . GLN A 1 183 ? 22.954 -8.069 -32.411 1.00 65.12 183 GLN A CA 1
ATOM 1376 C C . GLN A 1 183 ? 21.552 -7.582 -32.034 1.00 65.12 183 GLN A C 1
ATOM 1378 O O . GLN A 1 183 ? 21.222 -7.563 -30.853 1.00 65.12 183 GLN A O 1
ATOM 1383 N N . THR A 1 184 ? 20.711 -7.233 -33.009 1.00 62.16 184 THR A N 1
ATOM 1384 C CA . THR A 1 184 ? 19.310 -6.870 -32.745 1.00 62.16 184 THR A CA 1
ATOM 1385 C C . THR A 1 184 ? 18.454 -8.079 -32.383 1.00 62.16 184 THR A C 1
ATOM 1387 O O . THR A 1 184 ? 17.663 -7.978 -31.450 1.00 62.16 184 THR A O 1
ATOM 1390 N N . LYS A 1 185 ? 18.673 -9.245 -33.006 1.00 59.00 185 LYS A N 1
ATOM 1391 C CA . LYS A 1 185 ? 18.019 -10.500 -32.588 1.00 59.00 185 LYS A CA 1
ATOM 1392 C C . LYS A 1 185 ? 18.480 -11.014 -31.225 1.00 59.00 185 LYS A C 1
ATOM 1394 O O . LYS A 1 185 ? 17.676 -11.551 -30.477 1.00 59.00 185 LYS A O 1
ATOM 1399 N N . ALA A 1 186 ? 19.747 -10.809 -30.868 1.00 55.34 186 ALA A N 1
ATOM 1400 C CA . ALA A 1 186 ? 20.269 -11.158 -29.544 1.00 55.34 186 ALA A CA 1
ATOM 1401 C C . ALA A 1 186 ? 19.747 -10.240 -28.422 1.00 55.34 186 ALA A C 1
ATOM 1403 O O . ALA A 1 186 ? 19.895 -10.561 -27.246 1.00 55.34 186 ALA A O 1
ATOM 1404 N N . LYS A 1 187 ? 19.153 -9.097 -28.786 1.00 53.88 187 LYS A N 1
ATOM 1405 C CA . LYS A 1 187 ? 18.565 -8.129 -27.859 1.00 53.88 187 LYS A CA 1
ATOM 1406 C C . LYS A 1 187 ? 17.051 -8.265 -27.724 1.00 53.88 187 LYS A C 1
ATOM 1408 O O . LYS A 1 187 ? 16.475 -7.437 -27.030 1.00 53.88 187 LYS A O 1
ATOM 1413 N N . GLU A 1 188 ? 16.420 -9.270 -28.342 1.00 46.12 188 GLU A N 1
ATOM 1414 C CA . GLU A 1 188 ? 15.085 -9.715 -27.934 1.00 46.12 188 GLU A CA 1
ATOM 1415 C C . GLU A 1 188 ? 15.237 -10.229 -26.489 1.00 46.12 188 GLU A C 1
ATOM 1417 O O . GLU A 1 188 ? 15.878 -11.266 -26.290 1.00 46.12 188 GLU A O 1
ATOM 1422 N N . PRO A 1 189 ? 14.758 -9.503 -25.456 1.00 42.69 189 PRO A N 1
ATOM 1423 C CA . PRO A 1 189 ? 14.725 -10.078 -24.129 1.00 42.69 189 PRO A CA 1
ATOM 1424 C C . PRO A 1 189 ? 13.744 -11.238 -24.227 1.00 42.69 189 PRO A C 1
ATOM 1426 O O . PRO A 1 189 ? 12.554 -11.041 -24.486 1.00 42.69 189 PRO A O 1
ATOM 1429 N N . GLY A 1 190 ? 14.291 -12.447 -24.121 1.00 47.75 190 GLY A N 1
ATOM 1430 C CA . GLY A 1 190 ? 13.496 -13.646 -23.986 1.00 47.75 190 GLY A CA 1
ATOM 1431 C C . GLY A 1 190 ? 12.433 -13.422 -22.920 1.00 47.75 190 GLY A C 1
ATOM 1432 O O . GLY A 1 190 ? 12.674 -12.783 -21.892 1.00 47.75 190 GLY A O 1
ATOM 1433 N N . VAL A 1 191 ? 11.253 -13.949 -23.217 1.00 42.97 191 VAL A N 1
ATOM 1434 C CA . VAL A 1 191 ? 10.382 -14.481 -22.173 1.00 42.97 191 VAL A CA 1
ATOM 1435 C C . VAL A 1 191 ? 11.212 -15.359 -21.234 1.00 42.97 191 VAL A C 1
ATOM 1437 O O . VAL A 1 191 ? 12.075 -16.104 -21.760 1.00 42.97 191 VAL A O 1
#

pLDDT: mean 82.5, std 11.08, range [42.69, 95.5]

Organism: NCBI:txid408172